Protein AF-A0A7S4IN13-F1 (afdb_monomer_lite)

Radius of gyration: 25.73 Å; chains: 1; bounding box: 84×61×75 Å

pLDDT: mean 80.87, std 19.13, range [30.22, 98.19]

Foldseek 3Di:
DQWPPQDDADDPDDDDDPVRGDDDAFQDATCPVWPFFADPVWGFGGGPGGTHGTHGLWDWDKFWKDWPLFDGFFIWTWTDEQWKIKIKTAGPPFKWFQKKAKAKDLDEDPDLDSVPHPDIGGWLATFRMFMFIGTDPQGAQGKMKMKMKTFIATPDCWDAGPVRDIDRDTTIMITDADDDPPPHDPRHGMHMDGHHYIPPDHPVPVGLFWWKKKKKWFFQPVQLPPPDDDPPDDDPLSVLVLLCVSGVHDSVQKDWPDWDDDDRMIITIIIGHDDPRTGNVRSLSSVVRDDQVSCVNNGIHPMDMDTDPDRVVVVVVVVVVVVVPPPDDDDDDDDDPDDDDDDDD

Organism: NCBI:txid1487602

Secondary structure (DSSP, 8-state):
-----------TT----TTS--------B---S-SSB--SSS--EEETTEEE--SBSSPPEEEEEEETTTEEEEEEEEEE-SSEEEEEEEE-SSEEEEEEEEEEESS--S---GGGSSEEEEEEEEESEEEEEEE--S-TT-EEEEEEEEEEEESSS-EE-TTS-EE-S-EEEEE--SB--TTS-TT--BEEEEPP--TT--GGGGTT--EEEEEEEEE-HHHHTTSS--SS---HHHHHHHHHHHHT--GGGEEEEEEEEETTEEEEEEEE--BTTB-HHHHHHHHHTS-HHHHHHTTEEEEEEEEE---HHHHHHHHHHHHHTTTS---------PPPP----

Structure (mmCIF, N/CA/C/O backbone):
data_AF-A0A7S4IN13-F1
#
_entry.id   AF-A0A7S4IN13-F1
#
loop_
_atom_site.group_PDB
_atom_site.id
_atom_site.type_symbol
_atom_site.label_atom_id
_atom_site.label_alt_id
_atom_site.label_comp_id
_atom_site.label_asym_id
_atom_site.label_entity_id
_atom_site.label_seq_id
_atom_site.pdbx_PDB_ins_code
_atom_site.Cartn_x
_atom_site.Cartn_y
_atom_site.Cartn_z
_atom_site.occupancy
_atom_site.B_iso_or_equiv
_atom_site.auth_seq_id
_atom_site.auth_comp_id
_atom_site.auth_asym_id
_atom_site.auth_atom_id
_atom_site.pdbx_PDB_model_num
ATOM 1 N N . ASN A 1 1 ? 33.725 -13.600 2.777 1.00 40.38 1 ASN A N 1
ATOM 2 C CA . ASN A 1 1 ? 34.901 -13.003 3.452 1.00 40.38 1 ASN A CA 1
ATOM 3 C C . ASN A 1 1 ? 34.869 -11.513 3.176 1.00 40.38 1 ASN A C 1
ATOM 5 O O . ASN A 1 1 ? 35.498 -11.064 2.225 1.00 40.38 1 ASN A O 1
ATOM 9 N N . ASN A 1 2 ? 34.108 -10.788 3.997 1.00 43.25 2 ASN A N 1
ATOM 10 C CA . ASN A 1 2 ? 33.845 -9.347 3.906 1.00 43.25 2 ASN A CA 1
ATOM 11 C C . ASN A 1 2 ? 35.065 -8.592 4.417 1.00 43.25 2 ASN A C 1
ATOM 13 O O . ASN A 1 2 ? 35.045 -8.015 5.500 1.00 43.25 2 ASN A O 1
ATOM 17 N N . VAL A 1 3 ? 36.188 -8.704 3.716 1.00 48.59 3 VAL A N 1
ATOM 18 C CA . VAL A 1 3 ? 37.423 -8.106 4.208 1.00 48.59 3 VAL A CA 1
ATOM 19 C C . VAL A 1 3 ? 37.687 -6.851 3.409 1.00 48.59 3 VAL A C 1
ATOM 21 O O . VAL A 1 3 ? 38.491 -6.837 2.479 1.00 48.59 3 VAL A O 1
ATOM 24 N N . CYS A 1 4 ? 37.039 -5.770 3.837 1.00 48.28 4 CYS A N 1
ATOM 25 C CA . CYS A 1 4 ? 37.677 -4.471 3.763 1.00 48.28 4 CYS A CA 1
ATOM 26 C C . CYS A 1 4 ? 39.011 -4.602 4.489 1.00 48.28 4 CYS A C 1
ATOM 28 O O . CYS A 1 4 ? 39.070 -4.604 5.716 1.00 48.28 4 CYS A O 1
ATOM 30 N N . LEU A 1 5 ? 40.090 -4.819 3.738 1.00 49.06 5 LEU A N 1
ATOM 31 C CA . LEU A 1 5 ? 41.422 -4.883 4.316 1.00 49.06 5 LEU A CA 1
ATOM 32 C C . LEU A 1 5 ? 41.742 -3.486 4.859 1.00 49.06 5 LEU A C 1
ATOM 34 O O . LEU A 1 5 ? 42.195 -2.607 4.130 1.00 49.06 5 LEU A O 1
ATOM 38 N N . THR A 1 6 ? 41.478 -3.254 6.145 1.00 51.97 6 THR A N 1
ATOM 39 C CA . THR A 1 6 ? 42.071 -2.147 6.893 1.00 51.97 6 THR A CA 1
ATOM 40 C C . THR A 1 6 ? 43.518 -2.523 7.151 1.00 51.97 6 THR A C 1
ATOM 42 O O . THR A 1 6 ? 43.847 -3.122 8.174 1.00 51.97 6 THR A O 1
ATOM 45 N N . GLY A 1 7 ? 44.400 -2.256 6.196 1.00 45.41 7 GLY A N 1
ATOM 46 C CA . GLY A 1 7 ? 45.808 -2.486 6.463 1.00 45.41 7 GLY A CA 1
ATOM 47 C C . GLY A 1 7 ? 46.713 -2.407 5.260 1.00 45.41 7 GLY A C 1
ATOM 48 O O . GLY A 1 7 ? 47.112 -3.442 4.741 1.00 45.41 7 GLY A O 1
ATOM 49 N N . LEU A 1 8 ? 47.167 -1.196 4.948 1.00 41.78 8 LEU A N 1
ATOM 50 C CA . LEU A 1 8 ? 48.593 -0.976 4.729 1.00 41.78 8 LEU A CA 1
ATOM 51 C C . LEU A 1 8 ? 49.004 0.293 5.485 1.00 41.78 8 LEU A C 1
ATOM 53 O O . LEU A 1 8 ? 48.789 1.406 5.015 1.00 41.78 8 LEU A O 1
ATOM 57 N N . CYS A 1 9 ? 49.595 0.132 6.675 1.00 40.41 9 CYS A N 1
ATOM 58 C CA . CYS A 1 9 ? 50.344 1.225 7.288 1.00 40.41 9 CYS A CA 1
ATOM 59 C C . CYS A 1 9 ? 51.592 1.481 6.428 1.00 40.41 9 CYS A C 1
ATOM 61 O O . CYS A 1 9 ? 52.486 0.640 6.365 1.00 40.41 9 CYS A O 1
ATOM 63 N N . GLY A 1 10 ? 51.633 2.659 5.801 1.00 44.34 10 GLY A N 1
ATOM 64 C CA . GLY A 1 10 ? 52.841 3.292 5.272 1.00 44.34 10 GLY A CA 1
ATOM 65 C C . GLY A 1 10 ? 53.099 3.097 3.778 1.00 44.34 10 GLY A C 1
ATOM 66 O O . GLY A 1 10 ? 53.594 2.058 3.349 1.00 44.34 10 GLY A O 1
ATOM 67 N N . VAL A 1 11 ? 52.886 4.166 3.007 1.00 48.59 11 VAL A N 1
ATOM 68 C CA . VAL A 1 11 ? 53.622 4.406 1.758 1.00 48.59 11 VAL A CA 1
ATOM 69 C C . VAL A 1 11 ? 55.008 4.951 2.123 1.00 48.59 11 VAL A C 1
ATOM 71 O O . VAL A 1 11 ? 55.145 5.780 3.026 1.00 48.59 11 VAL A O 1
ATOM 74 N N . GLU A 1 12 ? 56.050 4.483 1.442 1.00 44.34 12 GLU A N 1
ATOM 75 C CA . GLU A 1 12 ? 57.438 4.892 1.678 1.00 44.34 12 GLU A CA 1
ATOM 76 C C . GLU A 1 12 ? 57.605 6.409 1.415 1.00 44.34 12 GLU A C 1
ATOM 78 O O . GLU A 1 12 ? 57.536 6.855 0.272 1.00 44.34 12 GLU A O 1
ATOM 83 N N . GLY A 1 13 ? 57.799 7.220 2.470 1.00 55.94 13 GLY A N 1
ATOM 84 C CA . GLY A 1 13 ? 58.176 8.640 2.341 1.00 55.94 13 GLY A CA 1
ATOM 85 C C . GLY A 1 13 ? 57.343 9.698 3.082 1.00 55.94 13 GLY A C 1
ATOM 86 O O . GLY A 1 13 ? 57.644 10.880 2.920 1.00 55.94 13 GLY A O 1
ATOM 87 N N . GLN A 1 14 ? 56.348 9.340 3.905 1.00 51.50 14 GLN A N 1
ATOM 88 C CA . GLN A 1 14 ? 55.588 10.316 4.712 1.00 51.50 14 GLN A CA 1
ATOM 89 C C . GLN A 1 14 ? 55.756 10.123 6.233 1.00 51.50 14 GLN A C 1
ATOM 91 O O . GLN A 1 14 ? 55.972 9.013 6.716 1.00 51.50 14 GLN A O 1
ATOM 96 N N . THR A 1 15 ? 55.684 11.222 6.998 1.00 49.81 15 THR A N 1
ATOM 97 C CA . THR A 1 15 ? 55.862 11.255 8.465 1.00 49.81 15 THR A CA 1
ATOM 98 C C . THR A 1 15 ? 54.597 10.809 9.216 1.00 49.81 15 THR A C 1
ATOM 100 O O . THR A 1 15 ? 53.587 11.503 9.094 1.00 49.81 15 THR A O 1
ATOM 103 N N . PRO A 1 16 ? 54.637 9.709 9.991 1.00 50.44 16 PRO A N 1
ATOM 104 C CA . PRO A 1 16 ? 53.457 9.131 10.633 1.00 50.44 16 PRO A CA 1
ATOM 105 C C . PRO A 1 16 ? 52.815 10.043 11.688 1.00 50.44 16 PRO A C 1
ATOM 107 O O . PRO A 1 16 ? 53.470 10.935 12.233 1.00 50.44 16 PRO A O 1
ATOM 110 N N . ASP A 1 17 ? 51.556 9.761 12.033 1.00 55.28 17 ASP A N 1
ATOM 111 C CA . ASP A 1 17 ? 50.940 10.285 13.253 1.00 55.28 17 ASP A CA 1
ATOM 112 C C . ASP A 1 17 ? 51.600 9.696 14.524 1.00 55.28 17 ASP A C 1
ATOM 114 O O . ASP A 1 17 ? 52.523 8.880 14.454 1.00 55.28 17 ASP A O 1
ATOM 118 N N . GLN A 1 18 ? 51.150 10.110 15.714 1.00 50.81 18 GLN A N 1
ATOM 119 C CA . GLN A 1 18 ? 51.757 9.697 16.993 1.00 50.81 18 GLN A CA 1
ATOM 120 C C . GLN A 1 18 ? 51.693 8.175 17.260 1.00 50.81 18 GLN A C 1
ATOM 122 O O . GLN A 1 18 ? 52.361 7.711 18.183 1.00 50.81 18 GLN A O 1
ATOM 127 N N . ASN A 1 19 ? 50.961 7.407 16.437 1.00 53.59 19 ASN A N 1
ATOM 128 C CA . ASN A 1 19 ? 50.850 5.948 16.500 1.00 53.59 19 ASN A CA 1
ATOM 129 C C . ASN A 1 19 ? 51.398 5.215 15.258 1.00 53.59 19 ASN A C 1
ATOM 131 O O . ASN A 1 19 ? 51.338 3.987 15.214 1.00 53.59 19 ASN A O 1
ATOM 135 N N . GLY A 1 20 ? 51.986 5.905 14.276 1.00 47.66 20 GLY A N 1
ATOM 136 C CA . GLY A 1 20 ? 52.725 5.240 13.199 1.00 47.66 20 GLY A CA 1
ATOM 137 C C . GLY A 1 20 ? 51.917 4.806 11.970 1.00 47.66 20 GLY A C 1
ATOM 138 O O . GLY A 1 20 ? 52.509 4.170 11.098 1.00 47.66 20 GLY A O 1
ATOM 139 N N . CYS A 1 21 ? 50.620 5.120 11.854 1.00 48.09 21 CYS A N 1
ATOM 140 C CA . CYS A 1 21 ? 49.790 4.633 10.742 1.00 48.09 21 CYS A CA 1
ATOM 141 C C . CYS A 1 21 ? 49.104 5.767 9.970 1.00 48.09 21 CYS A C 1
ATOM 143 O O . CYS A 1 21 ? 48.494 6.664 10.539 1.00 48.09 21 CYS A O 1
ATOM 145 N N . PHE A 1 22 ? 49.184 5.690 8.640 1.00 49.50 22 PHE A N 1
ATOM 146 C CA . PHE A 1 22 ? 48.359 6.480 7.734 1.00 49.50 22 PHE A CA 1
ATOM 147 C C . PHE A 1 22 ? 47.115 5.666 7.397 1.00 49.50 22 PHE A C 1
ATOM 149 O O . PHE A 1 22 ? 47.230 4.577 6.838 1.00 49.50 22 PHE A O 1
ATOM 156 N N . PHE A 1 23 ? 45.940 6.182 7.739 1.00 51.44 23 PHE A N 1
ATOM 157 C CA . PHE A 1 23 ? 44.680 5.655 7.232 1.00 51.44 23 PHE A CA 1
ATOM 158 C C . PHE A 1 23 ? 44.337 6.431 5.961 1.00 51.44 23 PHE A C 1
ATOM 160 O O . PHE A 1 23 ? 43.764 7.515 6.026 1.00 51.44 23 PHE A O 1
ATOM 167 N N . GLU A 1 24 ? 44.722 5.910 4.797 1.00 52.88 24 GLU A N 1
ATOM 168 C CA . GLU A 1 24 ? 44.017 6.289 3.573 1.00 52.88 24 GLU A CA 1
ATOM 169 C C . GLU A 1 24 ? 42.665 5.569 3.590 1.00 52.88 24 GLU A C 1
ATOM 171 O O . GLU A 1 24 ? 42.599 4.377 3.908 1.00 52.88 24 GLU A O 1
ATOM 176 N N . ASN A 1 25 ? 41.578 6.289 3.297 1.00 55.66 25 ASN A N 1
ATOM 177 C CA . ASN A 1 25 ? 40.271 5.657 3.146 1.00 55.66 25 ASN A CA 1
ATOM 178 C C . ASN A 1 25 ? 40.382 4.618 2.028 1.00 55.66 25 ASN A C 1
ATOM 180 O O . ASN A 1 25 ? 40.621 4.962 0.870 1.00 55.66 25 ASN A O 1
ATOM 184 N N . ASN A 1 26 ? 40.244 3.343 2.385 1.00 60.41 26 ASN A N 1
ATOM 185 C CA . ASN A 1 26 ? 40.190 2.258 1.422 1.00 60.41 26 ASN A CA 1
ATOM 186 C C . ASN A 1 26 ? 38.881 2.396 0.641 1.00 60.41 26 ASN A C 1
ATOM 188 O O . ASN A 1 26 ? 37.882 1.893 1.106 1.00 60.41 26 ASN A O 1
ATOM 192 N N . VAL A 1 27 ? 38.881 3.065 -0.509 1.00 63.72 27 VAL A N 1
ATOM 193 C CA . VAL A 1 27 ? 37.708 3.181 -1.400 1.00 63.72 27 VAL A CA 1
ATOM 194 C C . VAL A 1 27 ? 37.639 2.044 -2.424 1.00 63.72 27 VAL A C 1
ATOM 196 O O . VAL A 1 27 ? 36.981 2.172 -3.455 1.00 63.72 27 VAL A O 1
ATOM 199 N N . ASN A 1 28 ? 38.376 0.949 -2.206 1.00 72.94 28 ASN A N 1
ATOM 200 C CA . ASN A 1 28 ? 38.326 -0.173 -3.135 1.00 72.94 28 ASN A CA 1
ATOM 201 C C . ASN A 1 28 ? 36.929 -0.803 -3.115 1.00 72.94 28 ASN A C 1
ATOM 203 O O . ASN A 1 28 ? 36.316 -0.864 -2.041 1.00 72.94 28 ASN A O 1
ATOM 207 N N . PRO A 1 29 ? 36.475 -1.324 -4.271 1.00 73.19 29 PRO A N 1
ATOM 208 C CA . PRO A 1 29 ? 35.275 -2.129 -4.332 1.00 73.19 29 PRO A CA 1
ATOM 209 C C . PRO A 1 29 ? 35.326 -3.251 -3.300 1.00 73.19 29 PRO A C 1
ATOM 211 O O . PRO A 1 29 ? 36.336 -3.960 -3.192 1.00 73.19 29 PRO A O 1
ATOM 214 N N . CYS A 1 30 ? 34.254 -3.399 -2.541 1.00 74.94 30 CYS A N 1
ATOM 215 C CA . CYS A 1 30 ? 34.047 -4.537 -1.665 1.00 74.94 30 CYS A CA 1
ATOM 216 C C . CYS A 1 30 ? 32.870 -5.369 -2.161 1.00 74.94 30 CYS A C 1
ATOM 218 O O . CYS A 1 30 ? 32.286 -5.090 -3.198 1.00 74.94 30 CYS A O 1
ATOM 220 N N . ASN A 1 31 ? 32.634 -6.476 -1.478 1.00 75.19 31 ASN A N 1
ATOM 221 C CA . ASN A 1 31 ? 31.478 -7.322 -1.689 1.00 75.19 31 ASN A CA 1
ATOM 222 C C . ASN A 1 31 ? 30.960 -7.590 -0.278 1.00 75.19 31 ASN A C 1
ATOM 224 O O . ASN A 1 31 ? 31.656 -8.234 0.521 1.00 75.19 31 ASN A O 1
ATOM 228 N N . ASP A 1 32 ? 29.822 -6.996 0.058 1.00 68.62 32 ASP A N 1
ATOM 229 C CA . ASP A 1 32 ? 29.137 -7.193 1.337 1.00 68.62 32 ASP A CA 1
ATOM 230 C C . ASP A 1 32 ? 28.360 -8.519 1.394 1.00 68.62 32 ASP A C 1
ATOM 232 O O . ASP A 1 32 ? 27.881 -8.899 2.465 1.00 68.62 32 ASP A O 1
ATOM 236 N N . LEU A 1 33 ? 28.405 -9.288 0.300 1.00 70.06 33 LEU A N 1
ATOM 237 C CA . LEU A 1 33 ? 27.676 -10.522 0.023 1.00 70.06 33 LEU A CA 1
ATOM 238 C C . LEU A 1 33 ? 26.187 -10.305 -0.219 1.00 70.06 33 LEU A C 1
ATOM 240 O O . LEU A 1 33 ? 25.443 -11.287 -0.203 1.00 70.06 33 LEU A O 1
ATOM 244 N N . ASP A 1 34 ? 25.772 -9.072 -0.491 1.00 68.38 34 ASP A N 1
ATOM 245 C CA . ASP A 1 34 ? 24.514 -8.822 -1.161 1.00 68.38 34 ASP A CA 1
ATOM 246 C C . ASP A 1 34 ? 24.739 -8.768 -2.687 1.00 68.38 34 ASP A C 1
ATOM 248 O O . ASP A 1 34 ? 25.823 -8.474 -3.192 1.00 68.38 34 ASP A O 1
ATOM 252 N N . ALA A 1 35 ? 23.729 -9.198 -3.441 1.00 68.00 35 ALA A N 1
ATOM 253 C CA . ALA A 1 35 ? 23.726 -9.102 -4.902 1.00 68.00 35 ALA A CA 1
ATOM 254 C C . ALA A 1 35 ? 23.021 -7.827 -5.395 1.00 68.00 35 ALA A C 1
ATOM 256 O O . ALA A 1 35 ? 22.711 -7.710 -6.581 1.00 68.00 35 ALA A O 1
ATOM 257 N N . CYS A 1 36 ? 22.674 -6.932 -4.472 1.00 72.62 36 CYS A N 1
ATOM 258 C CA . CYS A 1 36 ? 21.540 -6.029 -4.623 1.00 72.62 36 CYS A CA 1
ATOM 259 C C . CYS A 1 36 ? 21.950 -4.570 -4.472 1.00 72.62 36 CYS A C 1
ATOM 261 O O . CYS A 1 36 ? 21.224 -3.668 -4.894 1.00 72.62 36 CYS A O 1
ATOM 263 N N . THR A 1 37 ? 23.125 -4.323 -3.918 1.00 70.50 37 THR A N 1
ATOM 264 C CA . THR A 1 37 ? 23.861 -3.071 -3.950 1.00 70.50 37 THR A CA 1
ATOM 265 C C . THR A 1 37 ? 25.082 -3.228 -4.834 1.00 70.50 37 THR A C 1
ATOM 267 O O . THR A 1 37 ? 25.447 -4.322 -5.265 1.00 70.50 37 THR A O 1
ATOM 270 N N . GLY A 1 38 ? 25.644 -2.091 -5.223 1.00 69.31 38 GLY A N 1
ATOM 271 C CA . GLY A 1 38 ? 26.864 -2.076 -6.003 1.00 69.31 38 GLY A CA 1
ATOM 272 C C . GLY A 1 38 ? 26.581 -2.187 -7.494 1.00 69.31 38 GLY A C 1
ATOM 273 O O . GLY A 1 38 ? 26.638 -3.252 -8.106 1.00 69.31 38 GLY A O 1
ATOM 274 N N . THR A 1 39 ? 26.344 -1.044 -8.132 1.00 76.38 39 THR A N 1
ATOM 275 C CA . THR A 1 39 ? 26.300 -0.970 -9.596 1.00 76.38 39 THR A CA 1
ATOM 276 C C . THR A 1 39 ? 27.703 -0.766 -10.165 1.00 76.38 39 THR A C 1
ATOM 278 O O . THR A 1 39 ? 28.645 -0.410 -9.458 1.00 76.38 39 THR A O 1
ATOM 281 N N . PHE A 1 40 ? 27.869 -0.932 -11.479 1.00 73.12 40 PHE A N 1
ATOM 282 C CA . PHE A 1 40 ? 29.135 -0.577 -12.133 1.00 73.12 40 PHE A CA 1
ATOM 283 C C . PHE A 1 40 ? 29.505 0.908 -11.928 1.00 73.12 40 PHE A C 1
ATOM 285 O O . PHE A 1 40 ? 30.684 1.242 -11.832 1.00 73.12 40 PHE A O 1
ATOM 292 N N . GLU A 1 41 ? 28.505 1.792 -11.855 1.00 80.75 41 GLU A N 1
ATOM 293 C CA . GLU A 1 41 ? 28.690 3.240 -11.682 1.00 80.75 41 GLU A CA 1
ATOM 294 C C . GLU A 1 41 ? 28.834 3.652 -10.211 1.00 80.75 41 GLU A C 1
ATOM 296 O O . GLU A 1 41 ? 29.508 4.635 -9.906 1.00 80.75 41 GLU A O 1
ATOM 301 N N . SER A 1 42 ? 28.235 2.883 -9.302 1.00 83.19 42 SER A N 1
ATOM 302 C CA . SER A 1 42 ? 28.272 3.090 -7.858 1.00 83.19 42 SER A CA 1
ATOM 303 C C . SER A 1 42 ? 28.467 1.736 -7.166 1.00 83.19 42 SER A C 1
ATOM 305 O O . SER A 1 42 ? 27.490 1.181 -6.662 1.00 83.19 42 SER A O 1
ATOM 307 N N . PRO A 1 43 ? 29.685 1.160 -7.193 1.00 80.88 43 PRO A N 1
ATOM 308 C CA . PRO A 1 43 ? 29.973 -0.133 -6.571 1.00 80.88 43 PRO A CA 1
ATOM 309 C C . PRO A 1 43 ? 29.987 -0.010 -5.046 1.00 80.88 43 PRO A C 1
ATOM 311 O O . PRO A 1 43 ? 30.133 1.100 -4.529 1.00 80.88 43 PRO A O 1
ATOM 314 N N . ASP A 1 44 ? 29.921 -1.130 -4.331 1.00 80.38 44 ASP A N 1
ATOM 315 C CA . ASP A 1 44 ? 30.092 -1.135 -2.873 1.00 80.38 44 ASP A CA 1
ATOM 316 C C . ASP A 1 44 ? 31.508 -0.719 -2.525 1.00 80.38 44 ASP A C 1
ATOM 318 O O . ASP A 1 44 ? 32.472 -1.136 -3.171 1.00 80.38 44 ASP A O 1
ATOM 322 N N . GLN A 1 45 ? 31.657 0.116 -1.506 1.00 82.44 45 GLN A N 1
ATOM 323 C CA . GLN A 1 45 ? 32.941 0.712 -1.164 1.00 82.44 45 GLN A CA 1
ATOM 324 C C . GLN A 1 45 ? 33.266 0.502 0.297 1.00 82.44 45 GLN A C 1
ATOM 326 O O . GLN A 1 45 ? 32.436 0.676 1.184 1.00 82.44 45 GLN A O 1
ATOM 331 N N . CYS A 1 46 ? 34.526 0.196 0.572 1.00 78.06 46 CYS A N 1
ATOM 332 C CA . CYS A 1 46 ? 34.986 0.174 1.945 1.00 78.06 46 CYS A CA 1
ATOM 333 C C . CYS A 1 46 ? 34.992 1.593 2.551 1.00 78.06 46 CYS A C 1
ATOM 335 O O . CYS A 1 46 ? 35.440 2.571 1.956 1.00 78.06 46 CYS A O 1
ATOM 337 N N . PHE A 1 47 ? 34.532 1.714 3.792 1.00 75.56 47 PHE A N 1
ATOM 338 C CA . PHE A 1 47 ? 34.672 2.923 4.593 1.00 75.56 47 PHE A CA 1
ATOM 339 C C . PHE A 1 47 ? 34.819 2.538 6.063 1.00 75.56 47 PHE A C 1
ATOM 341 O O . PHE A 1 47 ? 33.995 1.821 6.621 1.00 75.56 47 PHE A O 1
ATOM 348 N N . GLY A 1 48 ? 35.913 2.960 6.703 1.00 71.19 48 GLY A N 1
ATOM 349 C CA . GLY A 1 48 ? 36.145 2.652 8.120 1.00 71.19 48 GLY A CA 1
ATOM 350 C C . GLY A 1 48 ? 36.258 1.154 8.454 1.00 71.19 48 GLY A C 1
ATOM 351 O O . GLY A 1 48 ? 36.076 0.782 9.607 1.00 71.19 48 GLY A O 1
ATOM 352 N N . GLY A 1 49 ? 36.559 0.296 7.471 1.00 70.00 49 GLY A N 1
ATOM 353 C CA . GLY A 1 49 ? 36.608 -1.163 7.648 1.00 70.00 49 GLY A CA 1
ATOM 354 C C . GLY A 1 49 ? 35.265 -1.878 7.488 1.00 70.00 49 GLY A C 1
ATOM 355 O O . GLY A 1 49 ? 35.235 -3.104 7.556 1.00 70.00 49 GLY A O 1
ATOM 356 N N . THR A 1 50 ? 34.196 -1.137 7.208 1.00 76.38 50 THR A N 1
ATOM 357 C CA . THR A 1 50 ? 32.881 -1.663 6.832 1.00 76.38 50 THR A CA 1
ATOM 358 C C . THR A 1 50 ? 32.713 -1.555 5.318 1.00 76.38 50 THR A C 1
ATOM 360 O O . THR A 1 50 ? 33.206 -0.601 4.716 1.00 76.38 50 THR A O 1
ATOM 363 N N . CYS A 1 51 ? 32.068 -2.540 4.692 1.00 75.69 51 CYS A N 1
ATOM 364 C CA . CYS A 1 51 ? 31.644 -2.424 3.299 1.00 75.69 51 CYS A CA 1
ATOM 365 C C . CYS A 1 51 ? 30.343 -1.623 3.285 1.00 75.69 51 CYS A C 1
ATOM 367 O O . CYS A 1 51 ? 29.366 -2.052 3.891 1.00 75.69 51 CYS A O 1
ATOM 369 N N . ASN A 1 52 ? 30.375 -0.431 2.699 1.00 80.94 52 ASN A N 1
ATOM 370 C CA . ASN A 1 52 ? 29.188 0.379 2.509 1.00 80.94 52 ASN A CA 1
ATOM 371 C C . ASN A 1 52 ? 28.553 0.007 1.168 1.00 80.94 52 ASN A C 1
ATOM 373 O O . ASN A 1 52 ? 29.281 -0.026 0.168 1.00 80.94 52 ASN A O 1
ATOM 377 N N . PRO A 1 53 ? 27.231 -0.187 1.140 1.00 80.19 53 PRO A N 1
ATOM 378 C CA . PRO A 1 53 ? 26.524 -0.508 -0.085 1.00 80.19 53 PRO A CA 1
ATOM 379 C C . PRO A 1 53 ? 26.641 0.622 -1.110 1.00 80.19 53 PRO A C 1
ATOM 381 O O . PRO A 1 53 ? 26.666 1.810 -0.766 1.00 80.19 53 PRO A O 1
ATOM 384 N N . GLY A 1 54 ? 26.736 0.238 -2.377 1.00 83.06 54 GLY A N 1
ATOM 385 C CA . GLY A 1 54 ? 26.752 1.126 -3.525 1.00 83.06 54 GLY A CA 1
ATOM 386 C C . GLY A 1 54 ? 25.353 1.587 -3.949 1.00 83.06 54 GLY A C 1
ATOM 387 O O . GLY A 1 54 ? 24.437 1.737 -3.146 1.00 83.06 54 GLY A O 1
ATOM 388 N N . GLY A 1 55 ? 25.181 1.848 -5.246 1.00 81.12 55 GLY A N 1
ATOM 389 C CA . GLY A 1 55 ? 23.871 2.155 -5.824 1.00 81.12 55 GLY A CA 1
ATOM 390 C C . GLY A 1 55 ? 22.963 0.924 -5.837 1.00 81.12 55 GLY A C 1
ATOM 391 O O . GLY A 1 55 ? 23.455 -0.201 -5.870 1.00 81.12 55 GLY A O 1
ATOM 392 N N . LEU A 1 56 ? 21.647 1.140 -5.849 1.00 81.31 56 LEU A N 1
ATOM 393 C CA . LEU A 1 56 ? 20.661 0.058 -5.911 1.00 81.31 56 LEU A CA 1
ATOM 394 C C . LEU A 1 56 ? 20.775 -0.684 -7.249 1.00 81.31 56 LEU A C 1
ATOM 396 O O . LEU A 1 56 ? 20.719 -0.056 -8.308 1.00 81.31 56 LEU A O 1
ATOM 400 N N . ALA A 1 57 ? 20.883 -2.013 -7.209 1.00 78.19 57 ALA A N 1
ATOM 401 C CA . ALA A 1 57 ? 20.799 -2.848 -8.406 1.00 78.19 57 ALA A CA 1
ATOM 402 C C . ALA A 1 57 ? 19.385 -2.819 -9.014 1.00 78.19 57 ALA A C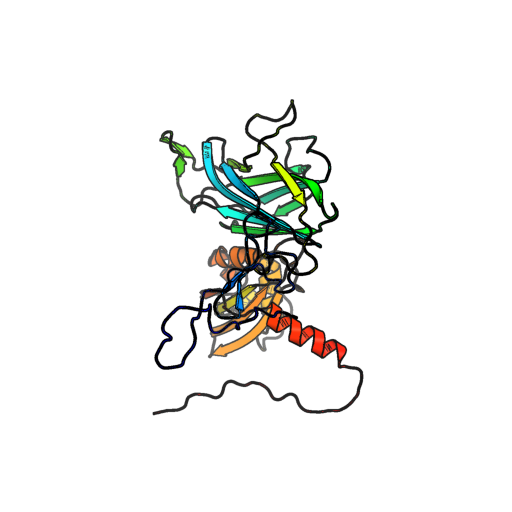 1
ATOM 404 O O . ALA A 1 57 ? 19.239 -2.866 -10.235 1.00 78.19 57 ALA A O 1
ATOM 405 N N . CYS A 1 58 ? 18.365 -2.674 -8.159 1.00 79.38 58 CYS A N 1
ATOM 406 C CA . CYS A 1 58 ? 16.953 -2.551 -8.523 1.00 79.38 58 CYS A CA 1
ATOM 407 C C . CYS A 1 58 ? 16.420 -1.165 -8.138 1.00 79.38 58 CYS A C 1
ATOM 409 O O . CYS A 1 58 ? 15.757 -1.030 -7.106 1.00 79.38 58 CYS A O 1
ATOM 411 N N . PRO A 1 59 ? 16.736 -0.099 -8.893 1.00 84.44 59 PRO A N 1
ATOM 412 C CA . PRO A 1 59 ? 16.136 1.195 -8.618 1.00 84.44 59 PRO A CA 1
ATOM 413 C C . PRO A 1 59 ? 14.617 1.107 -8.843 1.00 84.44 59 PRO A C 1
ATOM 415 O O . PRO A 1 59 ? 14.188 0.537 -9.852 1.00 84.44 59 PRO A O 1
ATOM 418 N N . PRO A 1 60 ? 13.797 1.666 -7.939 1.00 89.69 60 PRO A N 1
ATOM 419 C CA . PRO A 1 60 ? 12.364 1.715 -8.160 1.00 89.69 60 PRO A CA 1
ATOM 420 C C . PRO A 1 60 ? 12.048 2.617 -9.355 1.00 89.69 60 PRO A C 1
ATOM 422 O O . PRO A 1 60 ? 12.695 3.645 -9.577 1.00 89.69 60 PRO A O 1
ATOM 425 N N . GLN A 1 61 ? 11.017 2.253 -10.103 1.00 92.25 61 GLN A N 1
ATOM 426 C CA . GLN A 1 61 ? 10.438 3.109 -11.121 1.00 92.25 61 GLN A CA 1
ATOM 427 C C . GLN A 1 61 ? 9.377 3.994 -10.484 1.00 92.25 61 GLN A C 1
ATOM 429 O O . GLN A 1 61 ? 8.416 3.502 -9.901 1.00 92.25 61 GLN A O 1
ATOM 434 N N . ILE A 1 62 ? 9.567 5.304 -10.598 1.00 94.94 62 ILE A N 1
ATOM 435 C CA . ILE A 1 62 ? 8.662 6.310 -10.046 1.00 94.94 62 ILE A CA 1
ATOM 436 C C . ILE A 1 62 ? 7.952 6.984 -11.214 1.00 94.94 62 ILE A C 1
ATOM 438 O O . ILE A 1 62 ? 8.577 7.334 -12.217 1.00 94.94 62 ILE A O 1
ATOM 442 N N . SER A 1 63 ? 6.640 7.145 -11.117 1.00 95.75 63 SER A N 1
ATOM 443 C CA . SER A 1 63 ? 5.826 7.805 -12.136 1.00 95.75 63 SER A CA 1
ATOM 444 C C . SER A 1 63 ? 4.775 8.671 -11.462 1.00 95.75 63 SER A C 1
ATOM 446 O O . SER A 1 63 ? 4.116 8.226 -10.523 1.00 95.75 63 SER A O 1
ATOM 448 N N . ASN A 1 64 ? 4.608 9.913 -11.922 1.00 96.19 64 ASN A N 1
ATOM 449 C CA . ASN A 1 64 ? 3.557 10.765 -11.373 1.00 96.19 64 ASN A CA 1
ATOM 450 C C . ASN A 1 64 ? 2.188 10.203 -11.747 1.00 96.19 64 ASN A C 1
ATOM 452 O O . ASN A 1 64 ? 2.043 9.435 -12.699 1.00 96.19 64 ASN A O 1
ATOM 456 N N . VAL A 1 65 ? 1.169 10.641 -11.023 1.00 95.69 65 VAL A N 1
ATOM 457 C CA . VAL A 1 65 ? -0.218 10.339 -11.340 1.00 95.69 65 VAL A CA 1
ATOM 458 C C . VAL A 1 65 ? -0.982 11.626 -11.589 1.00 95.69 65 VAL A C 1
ATOM 460 O O . VAL A 1 65 ? -0.914 12.567 -10.794 1.00 95.69 65 VAL A O 1
ATOM 463 N N . LEU A 1 66 ? -1.756 11.639 -12.673 1.00 93.88 66 LEU A N 1
ATOM 464 C CA . LEU A 1 66 ? -2.665 12.720 -13.021 1.00 93.88 66 LEU A CA 1
ATOM 465 C C . LEU A 1 66 ? -4.122 12.263 -12.888 1.00 93.88 66 LEU A C 1
ATOM 467 O O . LEU A 1 66 ? -4.561 11.350 -13.587 1.00 93.88 66 LEU A O 1
ATOM 471 N N . ALA A 1 67 ? -4.884 12.930 -12.024 1.00 93.31 67 ALA A N 1
ATOM 472 C CA . ALA A 1 67 ? -6.338 12.854 -11.959 1.00 93.31 67 ALA A CA 1
ATOM 473 C C . ALA A 1 67 ? -6.963 13.830 -12.963 1.00 93.31 67 ALA A C 1
ATOM 475 O O . ALA A 1 67 ? -6.490 14.955 -13.142 1.00 93.31 67 ALA A O 1
ATOM 476 N N . GLY A 1 68 ? -8.009 13.397 -13.669 1.00 90.06 68 GLY A N 1
ATOM 477 C CA . GLY A 1 68 ? -8.748 14.260 -14.597 1.00 90.06 68 GLY A CA 1
ATOM 478 C C . GLY A 1 68 ? -7.879 14.887 -15.698 1.00 90.06 68 GLY A C 1
ATOM 479 O O . GLY A 1 68 ? -8.258 15.910 -16.255 1.00 90.06 68 GLY A O 1
ATOM 480 N N . GLN A 1 69 ? -6.720 14.285 -16.011 1.00 87.56 69 GLN A N 1
ATOM 481 C CA . GLN A 1 69 ? -5.702 14.731 -16.985 1.00 87.56 69 GLN A CA 1
ATOM 482 C C . GLN A 1 69 ? -4.846 15.940 -16.580 1.00 87.56 69 GLN A C 1
ATOM 484 O O . GLN A 1 69 ? -3.798 16.152 -17.184 1.00 87.56 69 GLN A O 1
ATOM 489 N N . TYR A 1 70 ? -5.262 16.731 -15.590 1.00 86.75 70 TYR A N 1
ATOM 490 C CA . TYR A 1 70 ? -4.622 18.019 -15.280 1.00 86.75 70 TYR A CA 1
ATOM 491 C C . TYR A 1 70 ? -4.243 18.187 -13.809 1.00 86.75 70 TYR A C 1
ATOM 493 O O . TYR A 1 70 ? -3.510 19.114 -13.465 1.00 86.75 70 TYR A O 1
ATOM 501 N N . PHE A 1 71 ? -4.741 17.320 -12.930 1.00 91.19 71 PHE A N 1
ATOM 502 C CA . PHE A 1 71 ? -4.533 17.436 -11.497 1.00 91.19 71 PHE A CA 1
ATOM 503 C C . PHE A 1 71 ? -3.453 16.463 -11.060 1.00 91.19 71 PHE A C 1
ATOM 505 O O . PHE A 1 71 ? -3.655 15.254 -11.117 1.00 91.19 71 PHE A O 1
ATOM 512 N N . ALA A 1 72 ? -2.320 16.975 -10.582 1.00 93.38 72 ALA A N 1
ATOM 513 C CA . ALA A 1 72 ? -1.364 16.132 -9.879 1.00 93.38 72 ALA A CA 1
ATOM 514 C C . ALA A 1 72 ? -2.088 15.437 -8.716 1.00 93.38 72 ALA A C 1
ATOM 516 O O . ALA A 1 72 ? -2.722 16.104 -7.893 1.00 93.38 72 ALA A O 1
ATOM 517 N N . ALA A 1 73 ? -2.010 14.110 -8.677 1.00 94.56 73 ALA A N 1
ATOM 518 C CA . ALA A 1 73 ? -2.701 13.274 -7.699 1.00 94.56 73 ALA A CA 1
ATOM 519 C C . ALA A 1 73 ? -1.744 12.496 -6.792 1.00 94.56 73 ALA A C 1
ATOM 521 O O . ALA A 1 73 ? -2.182 11.882 -5.824 1.00 94.56 73 ALA A O 1
ATOM 522 N N . GLY A 1 74 ? -0.444 12.540 -7.080 1.00 96.06 74 GLY A N 1
ATOM 523 C CA . GLY A 1 74 ? 0.578 11.828 -6.328 1.00 96.06 74 GLY A CA 1
ATOM 524 C C . GLY A 1 74 ? 1.556 11.121 -7.249 1.00 96.06 74 GLY A C 1
ATOM 525 O O . GLY A 1 74 ? 1.755 11.535 -8.392 1.00 96.06 74 GLY A O 1
ATOM 526 N N . GLU A 1 75 ? 2.129 10.039 -6.750 1.00 97.19 75 GLU A N 1
ATOM 527 C CA . GLU A 1 75 ? 3.077 9.204 -7.476 1.00 97.19 75 GLU A CA 1
ATOM 528 C C . GLU A 1 75 ? 2.803 7.721 -7.240 1.00 97.19 75 GLU A C 1
ATOM 530 O O . GLU A 1 75 ? 2.201 7.320 -6.240 1.00 97.19 75 GLU A O 1
ATOM 535 N N . VAL A 1 76 ? 3.241 6.916 -8.199 1.00 97.00 76 VAL A N 1
ATOM 536 C CA . VAL A 1 76 ? 3.307 5.466 -8.116 1.00 97.00 76 VAL A CA 1
ATOM 537 C C . VAL A 1 76 ? 4.771 5.060 -8.153 1.00 97.00 76 VAL A C 1
ATOM 539 O O . VAL A 1 76 ? 5.527 5.508 -9.016 1.00 97.00 76 VAL A O 1
ATOM 542 N N . ILE A 1 77 ? 5.149 4.192 -7.226 1.00 95.25 77 ILE A N 1
ATOM 543 C CA . ILE A 1 77 ? 6.468 3.585 -7.116 1.00 95.25 77 ILE A CA 1
ATOM 544 C C . ILE A 1 77 ? 6.307 2.095 -7.385 1.00 95.25 77 ILE A C 1
ATOM 546 O O . ILE A 1 77 ? 5.503 1.426 -6.734 1.00 95.25 77 ILE A O 1
ATOM 550 N N . ILE A 1 78 ? 7.066 1.578 -8.345 1.00 93.12 78 ILE A N 1
ATOM 551 C CA . ILE A 1 78 ? 7.071 0.164 -8.709 1.00 93.12 78 ILE A CA 1
ATOM 552 C C . ILE A 1 78 ? 8.477 -0.385 -8.568 1.00 93.12 78 ILE A C 1
ATOM 554 O O . ILE A 1 78 ? 9.447 0.178 -9.070 1.00 93.12 78 ILE A O 1
ATOM 558 N N . THR A 1 79 ? 8.579 -1.508 -7.879 1.00 91.94 79 THR A N 1
ATOM 559 C CA . THR A 1 79 ? 9.821 -2.258 -7.714 1.00 91.94 79 THR A CA 1
ATOM 560 C C . THR A 1 79 ? 9.500 -3.745 -7.626 1.00 91.94 79 THR A C 1
ATOM 562 O O . THR A 1 79 ? 8.332 -4.138 -7.599 1.00 91.94 79 THR A O 1
ATOM 565 N N . ASN A 1 80 ? 10.516 -4.599 -7.618 1.00 90.25 80 ASN A N 1
ATOM 566 C CA . ASN A 1 80 ? 10.330 -6.034 -7.478 1.00 90.25 80 ASN A CA 1
ATOM 567 C C . ASN A 1 80 ? 11.448 -6.672 -6.655 1.00 90.25 80 ASN A C 1
ATOM 569 O O . ASN A 1 80 ? 12.564 -6.163 -6.571 1.00 90.25 80 ASN A O 1
ATOM 573 N N . ASP A 1 81 ? 11.138 -7.831 -6.096 1.00 85.56 81 ASP A N 1
ATOM 574 C CA . ASP A 1 81 ? 12.117 -8.833 -5.703 1.00 85.56 81 ASP A CA 1
ATOM 575 C C . ASP A 1 81 ? 11.962 -10.087 -6.585 1.00 85.56 81 ASP A C 1
ATOM 577 O O . ASP A 1 81 ? 11.257 -10.085 -7.606 1.00 85.56 81 ASP A O 1
ATOM 581 N N . ASP A 1 82 ? 12.636 -11.171 -6.208 1.00 82.88 82 ASP A N 1
ATOM 582 C CA . ASP A 1 82 ? 12.590 -12.433 -6.947 1.00 82.88 82 ASP A CA 1
ATOM 583 C C . ASP A 1 82 ? 11.192 -13.085 -6.971 1.00 82.88 82 ASP A C 1
ATOM 585 O O . ASP A 1 82 ? 10.926 -13.930 -7.822 1.00 82.88 82 ASP A O 1
ATOM 589 N N . SER A 1 83 ? 10.304 -12.725 -6.041 1.00 86.44 83 SER A N 1
ATOM 590 C CA . SER A 1 83 ? 9.010 -13.376 -5.799 1.00 86.44 83 SER A CA 1
ATOM 591 C C . SER A 1 83 ? 7.798 -12.474 -6.035 1.00 86.44 83 SER A C 1
ATOM 593 O O . SER A 1 83 ? 6.715 -12.983 -6.321 1.00 86.44 83 SER A O 1
ATOM 595 N N . ASN A 1 84 ? 7.936 -11.156 -5.914 1.00 90.69 84 ASN A N 1
ATOM 596 C CA . ASN A 1 84 ? 6.840 -10.199 -5.957 1.00 90.69 84 ASN A CA 1
ATOM 597 C C . ASN A 1 84 ? 7.249 -8.882 -6.622 1.00 90.69 84 ASN A C 1
ATOM 599 O O . ASN A 1 84 ? 8.392 -8.439 -6.546 1.00 90.69 84 ASN A O 1
ATOM 603 N N . PHE A 1 85 ? 6.264 -8.226 -7.215 1.00 92.44 85 PHE A N 1
ATOM 604 C CA . PHE A 1 85 ? 6.262 -6.803 -7.491 1.00 92.44 85 PHE A CA 1
ATOM 605 C C . PHE A 1 85 ? 5.563 -6.061 -6.362 1.00 92.44 85 PHE A C 1
ATOM 607 O O . PHE A 1 85 ? 4.538 -6.513 -5.847 1.00 92.44 85 PHE A O 1
ATOM 614 N N . TYR A 1 86 ? 6.093 -4.892 -6.047 1.00 93.56 86 TYR A N 1
ATOM 615 C CA . TYR A 1 86 ? 5.560 -3.976 -5.058 1.00 93.56 86 TYR A CA 1
ATOM 616 C C . TYR A 1 86 ? 5.126 -2.718 -5.790 1.00 93.56 86 TYR A C 1
ATOM 618 O O . TYR A 1 86 ? 5.921 -2.106 -6.505 1.00 93.56 86 TYR A O 1
ATOM 626 N N . VAL A 1 87 ? 3.852 -2.369 -5.646 1.00 95.62 87 VAL A N 1
ATOM 627 C CA . VAL A 1 87 ? 3.251 -1.184 -6.255 1.00 95.62 87 VAL A CA 1
ATOM 628 C C . VAL A 1 87 ? 2.743 -0.305 -5.129 1.00 95.62 87 VAL A C 1
ATOM 630 O O . VAL A 1 87 ? 1.760 -0.647 -4.478 1.00 95.62 87 VAL A O 1
ATOM 633 N N . THR A 1 88 ? 3.410 0.819 -4.904 1.00 96.06 88 THR A N 1
ATOM 634 C CA . THR A 1 88 ? 3.015 1.804 -3.895 1.00 96.06 88 THR A CA 1
ATOM 635 C C . THR A 1 88 ? 2.449 3.024 -4.581 1.00 96.06 88 THR A C 1
ATOM 637 O O . THR A 1 88 ? 3.057 3.556 -5.503 1.00 96.06 88 THR A O 1
ATOM 640 N N . TRP A 1 89 ? 1.299 3.483 -4.121 1.00 97.06 89 TRP A N 1
ATOM 641 C CA . TRP A 1 89 ? 0.752 4.777 -4.468 1.00 97.06 89 TRP A CA 1
ATOM 642 C C . TRP A 1 89 ? 0.797 5.692 -3.247 1.00 97.06 89 TRP A C 1
ATOM 644 O O . TRP A 1 89 ? 0.388 5.303 -2.150 1.00 97.06 89 TRP A O 1
ATOM 654 N N . THR A 1 90 ? 1.248 6.924 -3.463 1.0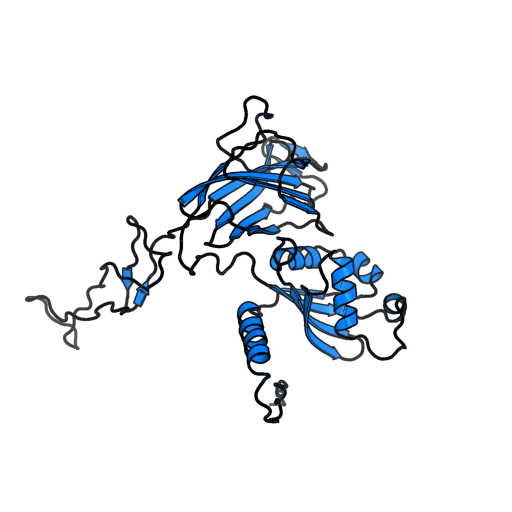0 97.00 90 THR A N 1
ATOM 655 C CA . THR A 1 90 ? 1.274 7.977 -2.449 1.00 97.00 90 THR A CA 1
ATOM 656 C C . THR A 1 90 ? 0.628 9.228 -3.017 1.00 97.00 90 THR A C 1
ATOM 658 O O . THR A 1 90 ? 1.091 9.787 -4.011 1.00 97.00 90 THR A O 1
ATOM 661 N N . SER A 1 91 ? -0.447 9.680 -2.378 1.00 96.25 91 SER A N 1
ATOM 662 C CA . SER A 1 91 ? -1.161 10.902 -2.733 1.00 96.25 91 SER A CA 1
ATOM 663 C C . SER A 1 91 ? -0.366 12.154 -2.378 1.00 96.25 91 SER A C 1
ATOM 665 O O . SER A 1 91 ? 0.325 12.215 -1.363 1.00 96.25 91 SER A O 1
ATOM 667 N N . ASN A 1 92 ? -0.561 13.228 -3.143 1.00 90.94 92 ASN A N 1
ATOM 668 C CA . ASN A 1 92 ? -0.036 14.557 -2.815 1.00 90.94 92 ASN A CA 1
ATOM 669 C C . ASN A 1 92 ? -0.883 15.320 -1.770 1.00 90.94 92 ASN A C 1
ATOM 671 O O . ASN A 1 92 ? -0.912 16.551 -1.795 1.00 90.94 92 ASN A O 1
ATOM 675 N N . SER A 1 93 ? -1.567 14.606 -0.866 1.00 80.38 93 SER A N 1
ATOM 676 C CA . SER A 1 93 ? -2.498 15.055 0.196 1.00 80.38 93 SER A CA 1
ATOM 677 C C . SER A 1 93 ? -3.917 15.470 -0.216 1.00 80.38 93 SER A C 1
ATOM 679 O O . SER A 1 93 ? -4.814 15.447 0.628 1.00 80.38 93 SER A O 1
ATOM 681 N N . ASN A 1 94 ? -4.163 15.795 -1.488 1.00 88.25 94 ASN A N 1
ATOM 682 C CA . ASN A 1 94 ? -5.474 16.296 -1.932 1.00 88.25 94 ASN A CA 1
ATOM 683 C C . ASN A 1 94 ? -6.421 15.208 -2.438 1.00 88.25 94 ASN A C 1
ATOM 685 O O . ASN A 1 94 ? -7.589 15.489 -2.698 1.00 88.25 94 ASN A O 1
ATOM 689 N N . TRP A 1 95 ? -5.925 13.983 -2.582 1.00 94.88 95 TRP A N 1
ATOM 690 C CA . TRP A 1 95 ? -6.664 12.878 -3.174 1.00 94.88 95 TRP A CA 1
ATOM 691 C C . TRP A 1 95 ? -6.643 11.666 -2.260 1.00 94.88 95 TRP A C 1
ATOM 693 O O . TRP A 1 95 ? -5.623 11.360 -1.642 1.00 94.88 95 TRP A O 1
ATOM 703 N N . VAL A 1 96 ? -7.758 10.959 -2.211 1.00 97.12 96 VAL A N 1
ATOM 704 C CA . VAL A 1 96 ? -7.862 9.630 -1.618 1.00 97.12 96 VAL A CA 1
ATOM 705 C C . VAL A 1 96 ? -8.442 8.671 -2.651 1.00 97.12 96 VAL A C 1
ATOM 707 O O . VAL A 1 96 ? -9.084 9.088 -3.614 1.00 97.12 96 VAL A O 1
ATOM 710 N N . SER A 1 97 ? -8.187 7.380 -2.490 1.00 97.75 97 SER A N 1
ATOM 711 C CA . SER A 1 97 ? -8.767 6.350 -3.348 1.00 97.75 97 SER A CA 1
ATOM 712 C C . SER A 1 97 ? -9.034 5.087 -2.548 1.00 97.75 97 SER A C 1
ATOM 714 O O . SER A 1 97 ? -8.279 4.734 -1.642 1.00 97.75 97 SER A O 1
ATOM 716 N N . LYS A 1 98 ? -10.110 4.393 -2.909 1.00 97.88 98 LYS A N 1
ATOM 717 C CA . LYS A 1 98 ? -10.403 3.026 -2.463 1.00 97.88 98 LYS A CA 1
ATOM 718 C C . LYS A 1 98 ? -10.439 2.020 -3.607 1.00 97.88 98 LYS A C 1
ATOM 720 O O . LYS A 1 98 ? -10.474 0.827 -3.340 1.00 97.88 98 LYS A O 1
ATOM 725 N N . GLU A 1 99 ? -10.447 2.475 -4.858 1.00 98.12 99 GLU A N 1
ATOM 726 C CA . GLU A 1 99 ? -10.572 1.616 -6.036 1.00 98.12 99 GLU A CA 1
ATOM 727 C C . GLU A 1 99 ? -9.325 1.753 -6.910 1.00 98.12 99 GLU A C 1
ATOM 729 O O . GLU A 1 99 ? -9.053 2.817 -7.472 1.00 98.12 99 GLU A O 1
ATOM 734 N N . PHE A 1 100 ? -8.585 0.655 -7.047 1.00 98.19 100 PHE A N 1
ATOM 735 C CA . PHE A 1 100 ? -7.323 0.591 -7.779 1.00 98.19 100 PHE A CA 1
ATOM 736 C C . PHE A 1 100 ? -7.368 -0.519 -8.821 1.00 98.19 100 PHE A C 1
ATOM 738 O O . PHE A 1 100 ? -7.875 -1.614 -8.577 1.00 98.19 100 PHE A O 1
ATOM 745 N N . HIS A 1 101 ? -6.792 -0.248 -9.984 1.00 98.06 101 HIS A N 1
ATOM 746 C CA . HIS A 1 101 ? -6.661 -1.183 -11.092 1.00 98.06 101 HIS A CA 1
ATOM 747 C C . HIS A 1 101 ? -5.210 -1.173 -11.545 1.00 98.06 101 HIS A C 1
ATOM 749 O O . HIS A 1 101 ? -4.693 -0.134 -11.958 1.00 98.06 101 HIS A O 1
ATOM 755 N N . ILE A 1 102 ? -4.556 -2.328 -11.488 1.00 97.88 102 ILE A N 1
ATOM 756 C CA . ILE A 1 102 ? -3.144 -2.474 -11.830 1.00 97.88 102 ILE A CA 1
ATOM 757 C C . ILE A 1 102 ? -3.012 -3.481 -12.968 1.00 97.88 102 ILE A C 1
ATOM 759 O O . ILE A 1 102 ? -3.446 -4.631 -12.875 1.00 97.88 102 ILE A O 1
ATOM 763 N N . TYR A 1 103 ? -2.402 -3.033 -14.060 1.00 97.19 103 TYR A N 1
ATOM 764 C CA . TYR A 1 103 ? -1.926 -3.895 -15.127 1.00 97.19 103 TYR A CA 1
ATOM 765 C C . TYR A 1 103 ? -0.462 -4.225 -14.873 1.00 97.19 103 TYR A C 1
ATOM 767 O O . TYR A 1 103 ? 0.327 -3.315 -14.632 1.00 97.19 103 TYR A O 1
ATOM 775 N N . LEU A 1 104 ? -0.110 -5.505 -14.958 1.00 96.50 104 LEU A N 1
ATOM 776 C CA . LEU A 1 104 ? 1.267 -5.976 -14.905 1.00 96.50 104 LEU A CA 1
ATOM 777 C C . LEU A 1 104 ? 1.374 -7.298 -15.673 1.00 96.50 104 LEU A C 1
ATOM 779 O O . LEU A 1 104 ? 0.796 -8.299 -15.254 1.00 96.50 104 LEU A O 1
ATOM 783 N N . ASP A 1 105 ? 2.065 -7.292 -16.813 1.00 96.62 105 ASP A N 1
ATOM 784 C CA . ASP A 1 105 ? 2.235 -8.474 -17.673 1.00 96.62 105 ASP A CA 1
ATOM 785 C C . ASP A 1 105 ? 3.488 -8.330 -18.561 1.00 96.62 105 ASP A C 1
ATOM 787 O O . ASP A 1 105 ? 4.019 -7.245 -18.765 1.00 96.62 105 ASP A O 1
ATOM 791 N N . THR A 1 106 ? 3.941 -9.432 -19.146 1.00 96.50 106 THR A N 1
ATOM 792 C CA . THR A 1 106 ? 4.950 -9.503 -20.220 1.00 96.50 106 THR A CA 1
ATOM 793 C C . THR A 1 106 ? 4.471 -8.955 -21.565 1.00 96.50 106 THR A C 1
ATOM 795 O O . THR A 1 106 ? 5.283 -8.685 -22.448 1.00 96.50 106 THR A O 1
ATOM 798 N N . ASN A 1 107 ? 3.157 -8.809 -21.755 1.00 95.62 107 ASN A N 1
ATOM 799 C CA . ASN A 1 107 ? 2.566 -8.239 -22.965 1.00 95.62 107 ASN A CA 1
ATOM 800 C C . ASN A 1 107 ? 2.022 -6.836 -22.681 1.00 95.62 107 ASN A C 1
ATOM 802 O O . ASN A 1 107 ? 1.459 -6.621 -21.607 1.00 95.62 107 ASN A O 1
ATOM 806 N N . PRO A 1 108 ? 2.119 -5.886 -23.626 1.00 94.38 108 PRO A N 1
ATOM 807 C CA . PRO A 1 108 ? 1.554 -4.558 -23.427 1.00 94.38 108 PRO A CA 1
ATOM 808 C C . PRO A 1 108 ? 0.023 -4.634 -23.311 1.00 94.38 108 PRO A C 1
ATOM 810 O O . PRO A 1 108 ? -0.598 -5.493 -23.954 1.00 94.38 108 PRO A O 1
ATOM 813 N N . PRO A 1 109 ? -0.607 -3.739 -22.529 1.00 92.69 109 PRO A N 1
ATOM 814 C CA . PRO A 1 109 ? -2.055 -3.727 -22.384 1.00 92.69 109 PRO A CA 1
ATOM 815 C C . PRO A 1 109 ? -2.721 -3.491 -23.742 1.00 92.69 109 PRO A C 1
ATOM 817 O O . PRO A 1 109 ? -2.424 -2.532 -24.447 1.00 92.69 109 PRO A O 1
ATOM 820 N N . ILE A 1 110 ? -3.657 -4.364 -24.119 1.00 90.62 110 ILE A N 1
ATOM 821 C CA . ILE A 1 110 ? -4.396 -4.249 -25.391 1.00 90.62 110 ILE A CA 1
ATOM 822 C C . ILE A 1 110 ? -5.606 -3.310 -25.309 1.00 90.62 110 ILE A C 1
ATOM 824 O O . ILE A 1 110 ? -6.239 -3.027 -26.327 1.00 90.62 110 ILE A O 1
ATOM 828 N N . ARG A 1 111 ? -6.004 -2.904 -24.098 1.00 88.25 111 ARG A N 1
ATOM 829 C CA . ARG A 1 111 ? -7.198 -2.094 -23.838 1.00 88.25 111 ARG A CA 1
ATOM 830 C C . ARG A 1 111 ? -6.954 -1.130 -22.692 1.00 88.25 111 ARG A C 1
ATOM 832 O O . ARG A 1 111 ? -6.287 -1.463 -21.723 1.00 88.25 111 ARG A O 1
ATOM 839 N N . SER A 1 112 ? -7.617 0.011 -22.803 1.00 86.50 112 SER A N 1
ATOM 840 C CA . SER A 1 112 ? -7.596 1.109 -21.845 1.00 86.50 112 SER A CA 1
ATOM 841 C C . SER A 1 112 ? -8.540 0.964 -20.663 1.00 86.50 112 SER A C 1
ATOM 843 O O . SER A 1 112 ? -8.405 1.678 -19.679 1.00 86.50 112 SER A O 1
ATOM 845 N N . ALA A 1 113 ? -9.547 0.103 -20.792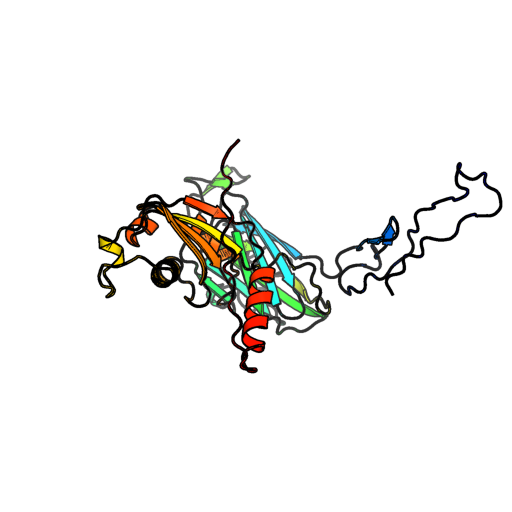 1.00 90.56 113 ALA A N 1
ATOM 846 C CA . ALA A 1 113 ? -10.613 -0.017 -19.815 1.00 90.56 113 ALA A CA 1
ATOM 847 C C . ALA A 1 113 ? -10.080 -0.701 -18.537 1.00 90.56 113 ALA A C 1
ATOM 849 O O . ALA A 1 113 ? -9.783 -1.898 -18.601 1.00 90.56 113 ALA A O 1
ATOM 850 N N . PRO A 1 114 ? -10.009 0.006 -17.388 1.00 91.81 114 PRO A N 1
ATOM 851 C CA . PRO A 1 114 ? -9.368 -0.502 -16.170 1.00 91.81 114 PRO A CA 1
ATOM 852 C C . PRO A 1 114 ? -9.983 -1.799 -15.644 1.00 91.81 114 PRO A C 1
ATOM 854 O O . PRO A 1 114 ? -9.268 -2.675 -15.186 1.00 91.81 114 PRO A O 1
ATOM 857 N N . GLY A 1 115 ? -11.292 -2.001 -15.834 1.00 92.12 115 GLY A N 1
ATOM 858 C CA . GLY A 1 115 ? -11.976 -3.242 -15.445 1.00 92.12 115 GLY A CA 1
ATOM 859 C C . GLY A 1 115 ? -11.549 -4.509 -16.208 1.00 92.12 115 GLY A C 1
ATOM 860 O O . GLY A 1 115 ? -12.118 -5.570 -15.969 1.00 92.12 115 GLY A O 1
ATOM 861 N N . TYR A 1 116 ? -10.604 -4.416 -17.151 1.00 92.81 116 TYR A N 1
ATOM 862 C CA . TYR A 1 116 ? -9.945 -5.569 -17.780 1.00 92.81 116 TYR A CA 1
ATOM 863 C C . TYR A 1 116 ? -8.538 -5.829 -17.230 1.00 92.81 116 TYR A C 1
ATOM 865 O O . TYR A 1 116 ? -7.874 -6.752 -17.704 1.00 92.81 116 TYR A O 1
ATOM 873 N N . PHE A 1 117 ? -8.054 -5.010 -16.297 1.00 95.94 117 PHE A N 1
ATOM 874 C CA . PHE A 1 117 ? -6.738 -5.203 -15.709 1.00 95.94 117 PHE A CA 1
ATOM 875 C C . PHE A 1 117 ? -6.743 -6.466 -14.834 1.00 95.94 117 PHE A C 1
ATOM 877 O O . PHE A 1 117 ? -7.761 -6.762 -14.205 1.00 95.94 117 PHE A O 1
ATOM 884 N N . PRO A 1 118 ? -5.645 -7.245 -14.808 1.00 96.81 118 PRO A N 1
ATOM 885 C CA . PRO A 1 118 ? -5.607 -8.504 -14.064 1.00 96.81 118 PRO A CA 1
ATOM 886 C C . PRO A 1 118 ? -5.787 -8.331 -12.553 1.00 96.81 118 PRO A C 1
ATOM 888 O O . PRO A 1 118 ? -6.261 -9.253 -11.890 1.00 96.81 118 PRO A O 1
ATOM 891 N N . PHE A 1 119 ? -5.419 -7.163 -12.018 1.00 97.25 119 PHE A N 1
ATOM 892 C CA . PHE A 1 119 ? -5.476 -6.869 -10.593 1.00 97.25 119 PHE A CA 1
ATOM 893 C C . PHE A 1 119 ? -6.409 -5.685 -10.335 1.00 97.25 119 PHE A C 1
ATOM 895 O O . PHE A 1 119 ? -6.169 -4.572 -10.805 1.00 97.25 119 PHE A O 1
ATOM 902 N N . THR A 1 120 ? -7.466 -5.931 -9.565 1.00 97.75 120 THR A N 1
ATOM 903 C CA . THR A 1 120 ? -8.422 -4.913 -9.120 1.00 97.75 120 THR A CA 1
ATOM 904 C C . THR A 1 120 ? -8.564 -4.998 -7.610 1.00 97.75 120 THR A C 1
ATOM 906 O O . THR A 1 120 ? -8.785 -6.080 -7.065 1.00 97.75 120 THR A O 1
ATOM 909 N N . PHE A 1 121 ? -8.489 -3.850 -6.949 1.00 97.69 121 PHE A N 1
ATOM 910 C CA . PHE A 1 121 ? -8.567 -3.726 -5.503 1.00 97.69 121 PHE A CA 1
ATOM 911 C C . PHE A 1 121 ? -9.664 -2.737 -5.135 1.00 97.69 121 PHE A C 1
ATOM 913 O O . PHE A 1 121 ? -9.725 -1.644 -5.692 1.00 97.69 121 PHE A O 1
ATOM 920 N N . ASN A 1 122 ? -10.521 -3.135 -4.196 1.00 98.00 122 ASN A N 1
ATOM 921 C CA . ASN A 1 122 ? -11.553 -2.288 -3.610 1.00 98.00 122 ASN A CA 1
ATOM 922 C C . ASN A 1 122 ? -11.409 -2.344 -2.090 1.00 98.00 122 ASN A C 1
ATOM 924 O O . ASN A 1 122 ? -11.698 -3.374 -1.481 1.00 98.00 122 ASN A O 1
ATOM 928 N N . LEU A 1 123 ? -10.920 -1.255 -1.507 1.00 97.88 123 LEU A N 1
ATOM 929 C CA . LEU A 1 123 ? -10.730 -1.096 -0.069 1.00 97.88 123 LEU A CA 1
ATOM 930 C C . LEU A 1 123 ? -12.049 -0.683 0.603 1.00 97.88 123 LEU A C 1
ATOM 932 O O . LEU A 1 123 ? -12.921 -0.091 -0.040 1.00 97.88 123 LEU A O 1
ATOM 936 N N . ALA A 1 124 ? -12.190 -0.976 1.899 1.00 97.12 124 ALA A N 1
ATOM 937 C CA . ALA A 1 124 ? -13.373 -0.591 2.676 1.00 97.12 124 ALA A CA 1
ATOM 938 C C . ALA A 1 124 ? -13.531 0.938 2.776 1.00 97.12 124 ALA A C 1
ATOM 940 O O . ALA A 1 124 ? -14.632 1.466 2.609 1.00 97.12 124 ALA A O 1
ATOM 941 N N . HIS A 1 125 ? -12.412 1.647 2.946 1.00 97.00 125 HIS A N 1
ATOM 942 C CA . HIS A 1 125 ? -12.349 3.105 3.025 1.00 97.00 125 HIS A CA 1
ATOM 943 C C . HIS A 1 125 ? -11.286 3.661 2.074 1.00 97.00 125 HIS A C 1
ATOM 945 O O . HIS A 1 125 ? -10.352 2.957 1.681 1.00 97.00 125 HIS A O 1
ATOM 951 N N . ALA A 1 126 ? -11.456 4.921 1.671 1.00 97.19 126 ALA A N 1
ATOM 952 C CA . ALA A 1 126 ? -10.495 5.605 0.818 1.00 97.19 126 ALA A CA 1
ATOM 953 C C . ALA A 1 126 ? -9.262 6.010 1.629 1.00 97.19 126 ALA A C 1
ATOM 955 O O . ALA A 1 126 ? -9.381 6.504 2.746 1.00 97.19 126 ALA A O 1
ATOM 956 N N . VAL A 1 127 ? -8.082 5.804 1.053 1.00 97.25 127 VAL A N 1
ATOM 957 C CA . VAL A 1 127 ? -6.792 6.081 1.694 1.00 97.25 127 VAL A CA 1
ATOM 958 C C . VAL A 1 127 ? -5.984 7.062 0.858 1.00 97.25 127 VAL A C 1
ATOM 960 O O . VAL A 1 127 ? -6.217 7.195 -0.341 1.00 97.25 127 VAL A O 1
ATOM 963 N N . ALA A 1 128 ? -5.027 7.749 1.481 1.00 96.88 128 ALA A N 1
ATOM 964 C CA . ALA A 1 128 ? -4.072 8.620 0.789 1.00 96.88 128 ALA A CA 1
ATOM 965 C C . ALA A 1 128 ? -2.792 7.881 0.353 1.00 96.88 128 ALA A C 1
ATOM 967 O O . ALA A 1 128 ? -1.996 8.423 -0.407 1.00 96.88 128 ALA A O 1
ATOM 968 N N . SER A 1 129 ? -2.571 6.660 0.839 1.00 96.62 129 SER A N 1
ATOM 969 C CA . SER A 1 129 ? -1.478 5.801 0.396 1.00 96.62 129 SER A CA 1
ATOM 970 C C . SER A 1 129 ? -1.899 4.341 0.468 1.00 96.62 129 SER A C 1
ATOM 972 O O . SER A 1 129 ? -2.558 3.924 1.425 1.00 96.62 129 SER A O 1
ATOM 974 N N . ALA A 1 130 ? -1.536 3.583 -0.560 1.00 97.06 130 ALA A N 1
ATOM 975 C CA . ALA A 1 130 ? -1.831 2.166 -0.676 1.00 97.06 130 ALA A CA 1
ATOM 976 C C . ALA A 1 130 ? -0.648 1.436 -1.298 1.00 97.06 130 ALA A C 1
ATOM 978 O O . ALA A 1 130 ? 0.095 1.983 -2.110 1.00 97.06 130 ALA A O 1
ATOM 979 N N . GLU A 1 131 ? -0.516 0.177 -0.941 1.00 96.62 131 GLU A N 1
ATOM 980 C CA . GLU A 1 131 ? 0.574 -0.688 -1.313 1.00 96.62 131 GLU A CA 1
ATOM 981 C C . GLU A 1 131 ? 0.045 -2.083 -1.641 1.00 96.62 131 GLU A C 1
ATOM 983 O O . GLU A 1 131 ? -0.674 -2.729 -0.869 1.00 96.62 131 GLU A O 1
ATOM 988 N N . PHE A 1 132 ? 0.436 -2.556 -2.816 1.00 96.19 132 PHE A N 1
ATOM 989 C CA . PHE A 1 132 ? 0.010 -3.826 -3.368 1.00 96.19 132 PHE A CA 1
ATOM 990 C C . PHE A 1 132 ? 1.219 -4.701 -3.635 1.00 96.19 132 PHE A C 1
ATOM 992 O O . PHE A 1 132 ? 2.243 -4.240 -4.140 1.00 96.19 132 PHE A O 1
ATOM 999 N N . VAL A 1 133 ? 1.070 -5.985 -3.334 1.00 94.12 133 VAL A N 1
ATOM 1000 C CA . VAL A 1 133 ? 2.131 -6.972 -3.500 1.00 94.12 133 VAL A CA 1
ATOM 1001 C C . VAL A 1 133 ? 1.637 -8.058 -4.443 1.00 94.12 133 VAL A C 1
ATOM 1003 O O . VAL A 1 133 ? 0.807 -8.894 -4.077 1.00 94.12 133 VAL A O 1
ATOM 1006 N N . ILE A 1 134 ? 2.132 -8.028 -5.674 1.00 94.56 134 ILE A N 1
ATOM 1007 C CA . ILE A 1 134 ? 1.679 -8.861 -6.790 1.00 94.56 134 ILE A CA 1
ATOM 1008 C C . ILE A 1 134 ? 2.729 -9.947 -7.058 1.00 94.56 134 ILE A C 1
ATOM 1010 O O . ILE A 1 134 ? 3.902 -9.608 -7.172 1.00 94.56 134 ILE A O 1
ATOM 1014 N N . PRO A 1 135 ? 2.368 -11.236 -7.184 1.00 92.75 135 PRO A N 1
ATOM 1015 C CA . PRO A 1 135 ? 3.335 -12.288 -7.504 1.00 92.75 135 PRO A CA 1
ATOM 1016 C C . PRO A 1 135 ? 4.137 -12.002 -8.785 1.00 92.75 135 PRO A C 1
ATOM 1018 O O . PRO A 1 135 ? 3.582 -11.587 -9.804 1.00 92.75 135 PRO A O 1
ATOM 1021 N N . ASN A 1 136 ? 5.450 -12.234 -8.740 1.00 89.69 136 ASN A N 1
ATOM 1022 C CA . ASN A 1 136 ? 6.343 -12.075 -9.884 1.00 89.69 136 ASN A CA 1
ATOM 1023 C C . ASN A 1 136 ? 6.415 -13.368 -10.710 1.00 89.69 136 ASN A C 1
ATOM 1025 O O . ASN A 1 136 ? 7.332 -14.173 -10.564 1.00 89.69 136 ASN A O 1
ATOM 1029 N N . ASP A 1 137 ? 5.467 -13.530 -11.633 1.00 91.69 137 ASP A N 1
ATOM 1030 C CA . ASP A 1 137 ? 5.450 -14.647 -12.592 1.00 91.69 137 ASP A CA 1
ATOM 1031 C C . ASP A 1 137 ? 6.197 -14.331 -13.908 1.00 91.69 137 ASP A C 1
ATOM 1033 O O . ASP A 1 137 ? 6.270 -15.167 -14.812 1.00 91.69 137 ASP A O 1
ATOM 1037 N N . ILE A 1 138 ? 6.749 -13.118 -14.040 1.00 91.25 138 ILE A N 1
ATOM 1038 C CA . ILE A 1 138 ? 7.397 -12.611 -15.264 1.00 91.25 138 ILE A CA 1
ATOM 1039 C C . ILE A 1 138 ? 8.837 -13.138 -15.393 1.00 91.25 138 ILE A C 1
ATOM 1041 O O . ILE A 1 138 ? 9.352 -13.309 -16.501 1.00 91.25 138 ILE A O 1
ATOM 1045 N N . GLY A 1 139 ? 9.455 -13.489 -14.263 1.00 86.38 139 GLY A N 1
ATOM 1046 C CA . GLY A 1 139 ? 10.816 -14.005 -14.197 1.00 86.38 139 GLY A CA 1
ATOM 1047 C C . GLY A 1 139 ? 11.861 -12.895 -14.274 1.00 86.38 139 GLY A C 1
ATOM 1048 O O . GLY A 1 139 ? 11.587 -11.782 -14.705 1.00 86.38 139 GLY A O 1
ATOM 1049 N N . CYS A 1 140 ? 13.069 -13.204 -13.822 1.00 86.38 140 CYS A N 1
ATOM 1050 C CA . CYS A 1 140 ? 14.186 -12.268 -13.702 1.00 86.38 140 CYS A CA 1
ATOM 1051 C C . CYS A 1 140 ? 14.731 -11.789 -15.070 1.00 86.38 140 CYS A C 1
ATOM 1053 O O . CYS A 1 140 ? 14.905 -12.589 -15.995 1.00 86.38 140 CYS A O 1
ATOM 1055 N N . GLY A 1 141 ? 15.042 -10.491 -15.184 1.00 87.88 141 GLY A N 1
ATOM 1056 C CA . GLY A 1 141 ? 15.633 -9.853 -16.367 1.00 87.88 141 GLY A CA 1
ATOM 1057 C C . GLY A 1 141 ? 14.680 -9.722 -17.556 1.00 87.88 141 GLY A C 1
ATOM 1058 O O . GLY A 1 141 ? 15.102 -9.360 -18.656 1.00 87.88 141 GLY A O 1
ATOM 1059 N N . ALA A 1 142 ? 13.409 -10.058 -17.358 1.00 92.75 142 ALA A N 1
ATOM 1060 C CA . ALA A 1 142 ? 12.375 -9.987 -18.368 1.00 92.75 142 ALA A CA 1
ATOM 1061 C C . ALA A 1 142 ? 11.729 -8.600 -18.390 1.00 92.75 142 ALA A C 1
ATOM 1063 O O . ALA A 1 142 ? 11.730 -7.853 -17.413 1.00 92.75 142 ALA A O 1
ATOM 1064 N N . PHE A 1 143 ? 11.171 -8.253 -19.542 1.00 93.12 143 PHE A N 1
ATOM 1065 C CA . PHE A 1 143 ? 10.442 -7.006 -19.709 1.00 93.12 143 PHE A CA 1
ATOM 1066 C C . PHE A 1 143 ? 9.011 -7.172 -19.193 1.00 93.12 143 PHE A C 1
ATOM 1068 O O . PHE A 1 143 ? 8.319 -8.117 -19.580 1.00 93.12 143 PHE A O 1
ATOM 1075 N N . ALA A 1 144 ? 8.578 -6.244 -18.350 1.00 95.25 144 ALA A N 1
ATOM 1076 C CA . ALA A 1 144 ? 7.224 -6.128 -17.842 1.00 95.25 144 ALA A CA 1
ATOM 1077 C C . ALA A 1 144 ? 6.623 -4.797 -18.298 1.00 95.25 144 ALA A C 1
ATOM 1079 O O . ALA A 1 144 ? 7.291 -3.766 -18.315 1.00 95.25 144 ALA A O 1
ATOM 1080 N N . TYR A 1 145 ? 5.344 -4.820 -18.640 1.00 96.25 145 TYR A N 1
ATOM 1081 C CA . TYR A 1 145 ? 4.535 -3.644 -18.913 1.00 96.25 145 TYR A CA 1
ATOM 1082 C C . TYR A 1 145 ? 3.598 -3.416 -17.749 1.00 96.25 145 TYR A C 1
ATOM 1084 O O . TYR A 1 145 ? 2.975 -4.365 -17.269 1.00 96.25 145 TYR A O 1
ATOM 1092 N N . PHE A 1 146 ? 3.462 -2.162 -17.334 1.00 96.25 146 PHE A N 1
ATOM 1093 C CA . PHE A 1 146 ? 2.633 -1.822 -16.194 1.00 96.25 146 PHE A CA 1
ATOM 1094 C C . PHE A 1 146 ? 1.840 -0.540 -16.415 1.00 96.25 146 PHE A C 1
ATOM 1096 O O . PHE A 1 146 ? 2.286 0.399 -17.073 1.00 96.25 146 PHE A O 1
ATOM 1103 N N . ALA A 1 147 ? 0.642 -0.507 -15.849 1.00 96.38 147 ALA A N 1
ATOM 1104 C CA . ALA A 1 147 ? -0.195 0.680 -15.804 1.00 96.38 147 ALA A CA 1
ATOM 1105 C C . ALA A 1 147 ? -0.966 0.680 -14.491 1.00 96.38 147 ALA A C 1
ATOM 1107 O O . ALA A 1 147 ? -1.439 -0.369 -14.050 1.00 96.38 147 ALA A O 1
ATOM 1108 N N . VAL A 1 148 ? -1.124 1.853 -13.890 1.00 97.06 148 VAL A N 1
ATOM 1109 C CA . VAL A 1 148 ? -1.903 2.014 -12.664 1.00 97.06 148 VAL A CA 1
ATOM 1110 C C . VAL A 1 148 ? -2.989 3.045 -12.908 1.00 97.06 148 VAL A C 1
ATOM 1112 O O . VAL A 1 148 ? -2.720 4.169 -13.334 1.00 97.06 148 VAL A O 1
ATOM 1115 N N . HIS A 1 149 ? -4.220 2.629 -12.645 1.00 96.62 149 HIS A N 1
ATOM 1116 C CA . HIS A 1 149 ? -5.407 3.461 -12.678 1.00 96.62 149 HIS A CA 1
ATOM 1117 C C . HIS A 1 149 ? -6.090 3.422 -11.316 1.00 96.62 149 HIS A C 1
ATOM 1119 O O . HIS A 1 149 ? -6.152 2.371 -10.678 1.00 96.62 149 HIS A O 1
ATOM 1125 N N . PHE A 1 150 ? -6.678 4.536 -10.900 1.00 96.50 150 PHE A N 1
ATOM 1126 C CA . PHE A 1 150 ? -7.549 4.556 -9.733 1.00 96.50 150 PHE A CA 1
ATOM 1127 C C . PHE A 1 150 ? -8.652 5.602 -9.845 1.00 96.50 150 PHE A C 1
ATOM 1129 O O . PHE A 1 150 ? -8.595 6.528 -10.659 1.00 96.50 150 PHE A O 1
ATOM 1136 N N . VAL A 1 151 ? -9.677 5.418 -9.019 1.00 96.88 151 VAL A N 1
ATOM 1137 C CA . VAL A 1 151 ? -10.783 6.362 -8.864 1.00 96.88 151 VAL A CA 1
ATOM 1138 C C . VAL A 1 151 ? -10.403 7.339 -7.755 1.00 96.88 151 VAL A C 1
ATOM 1140 O O . VAL A 1 151 ? -10.429 6.993 -6.578 1.00 96.88 151 VAL A O 1
ATOM 1143 N N . ALA A 1 152 ? -9.986 8.541 -8.143 1.00 95.06 152 ALA A N 1
ATOM 1144 C CA . ALA A 1 152 ? -9.489 9.554 -7.225 1.00 95.06 152 ALA A CA 1
ATOM 1145 C C . ALA A 1 152 ? -10.645 10.412 -6.702 1.00 95.06 152 ALA A C 1
ATOM 1147 O O . ALA A 1 152 ? -11.363 11.051 -7.471 1.00 95.06 152 ALA A O 1
ATOM 1148 N N . GLU A 1 153 ? -10.816 10.448 -5.388 1.00 95.12 153 GLU A N 1
ATOM 1149 C CA . GLU A 1 153 ? -11.803 11.269 -4.695 1.00 95.12 153 GLU A CA 1
ATOM 1150 C C . GLU A 1 153 ? -11.085 12.455 -4.021 1.00 95.12 153 GLU A C 1
ATOM 1152 O O . GLU A 1 153 ? -10.059 12.248 -3.362 1.00 95.12 153 GLU A O 1
ATOM 1157 N N . PRO A 1 154 ? -11.561 13.704 -4.184 1.00 92.25 154 PRO A N 1
ATOM 1158 C CA . PRO A 1 154 ? -10.968 14.846 -3.495 1.00 92.25 154 PRO A CA 1
ATOM 1159 C C . PRO A 1 154 ? -11.072 14.690 -1.972 1.00 92.25 154 PRO A C 1
ATOM 1161 O O . PRO A 1 154 ? -12.155 14.476 -1.436 1.00 92.25 154 PRO A O 1
ATOM 1164 N N . ASN A 1 155 ? -9.958 14.872 -1.261 1.00 88.56 155 ASN A N 1
ATOM 1165 C CA . ASN A 1 155 ? -9.892 14.852 0.208 1.00 88.56 155 ASN A CA 1
ATOM 1166 C C . ASN A 1 155 ? -10.309 16.198 0.849 1.00 88.56 155 ASN A C 1
ATOM 1168 O O . ASN A 1 155 ? -10.148 16.435 2.044 1.00 88.56 155 ASN A O 1
ATOM 1172 N N . ALA A 1 156 ? -10.797 17.135 0.036 1.00 82.56 156 ALA A N 1
ATOM 1173 C CA . ALA A 1 156 ? -11.258 18.453 0.447 1.00 82.56 156 ALA A CA 1
ATOM 1174 C C . ALA A 1 156 ? -12.485 18.854 -0.377 1.00 82.56 156 ALA A C 1
ATOM 1176 O O . ALA A 1 156 ? -12.728 18.319 -1.456 1.00 82.56 156 ALA A O 1
ATOM 1177 N N . ALA A 1 157 ? -13.245 19.836 0.119 1.00 78.50 157 ALA A N 1
ATOM 1178 C CA . ALA A 1 157 ? -14.483 20.281 -0.524 1.00 78.50 157 ALA A CA 1
ATOM 1179 C C . ALA A 1 157 ? -14.287 20.783 -1.969 1.00 78.50 157 ALA A C 1
ATOM 1181 O O . ALA A 1 157 ? -15.213 20.696 -2.770 1.00 78.50 157 ALA A O 1
ATOM 1182 N N . GLU A 1 158 ? -13.109 21.321 -2.294 1.00 83.25 158 GLU A N 1
ATOM 1183 C CA . GLU A 1 158 ? -12.743 21.783 -3.632 1.00 83.25 158 GLU A CA 1
ATOM 1184 C C . GLU A 1 158 ? -11.213 21.813 -3.764 1.00 83.25 158 GLU A C 1
ATOM 1186 O O . GLU A 1 158 ? -10.520 22.321 -2.878 1.00 83.25 158 GLU A O 1
ATOM 1191 N N . PHE A 1 159 ? -10.689 21.278 -4.866 1.00 79.62 159 PHE A N 1
ATOM 1192 C CA . PHE A 1 159 ? -9.268 21.293 -5.208 1.00 79.62 159 PHE A CA 1
ATOM 1193 C C . PHE A 1 159 ? -9.066 22.000 -6.546 1.00 79.62 159 PHE A C 1
ATOM 1195 O O . PHE A 1 159 ? -9.720 21.650 -7.523 1.00 79.62 159 PHE A O 1
ATOM 1202 N N . CYS A 1 160 ? -8.148 22.965 -6.604 1.00 82.31 160 CYS A N 1
ATOM 1203 C CA . CYS A 1 160 ? -7.841 23.708 -7.823 1.00 82.31 160 CYS A CA 1
ATOM 1204 C C . CYS A 1 160 ? -6.441 23.366 -8.333 1.00 82.31 160 CYS A C 1
ATOM 1206 O O . CYS A 1 160 ? -5.464 23.449 -7.589 1.00 82.31 160 CYS A O 1
ATOM 1208 N N . GLY A 1 161 ? -6.354 22.997 -9.608 1.00 76.75 161 GLY A N 1
ATOM 1209 C CA . GLY A 1 161 ? -5.098 22.737 -10.300 1.00 76.75 161 GLY A CA 1
ATOM 1210 C C . GLY A 1 161 ? -4.367 24.021 -10.689 1.00 76.75 161 GLY A C 1
ATOM 1211 O O . GLY A 1 161 ? -4.848 25.137 -10.487 1.00 76.75 161 GLY A O 1
ATOM 1212 N N . GLU A 1 162 ? -3.199 23.864 -11.311 1.00 75.50 162 GLU A N 1
ATOM 1213 C CA . GLU A 1 162 ? -2.338 24.990 -11.707 1.00 75.50 162 GLU A CA 1
ATOM 1214 C C . GLU A 1 162 ? -2.991 25.939 -12.726 1.00 75.50 162 GLU A C 1
ATOM 1216 O O . GLU A 1 162 ? -2.636 27.114 -12.793 1.00 75.50 162 GLU A O 1
ATOM 1221 N N . ASN A 1 163 ? -3.972 25.450 -13.488 1.00 79.50 163 ASN A N 1
ATOM 1222 C CA . ASN A 1 163 ? -4.703 26.229 -14.490 1.00 79.50 163 ASN A CA 1
ATOM 1223 C C . ASN A 1 163 ? -5.909 27.001 -13.921 1.00 79.50 163 ASN A C 1
ATOM 1225 O O . ASN A 1 163 ? -6.708 27.509 -14.701 1.00 79.50 163 ASN A O 1
ATOM 1229 N N . GLU A 1 164 ? -6.060 27.072 -12.593 1.00 80.50 164 GLU A N 1
ATOM 1230 C CA . GLU A 1 164 ? -7.241 27.620 -11.895 1.00 80.50 164 GLU A CA 1
ATOM 1231 C C . GLU A 1 164 ? -8.545 26.832 -12.133 1.00 80.50 164 GLU A C 1
ATOM 1233 O O . GLU A 1 164 ? -9.609 27.237 -11.665 1.00 80.50 164 GLU A O 1
ATOM 1238 N N . ASP A 1 165 ? -8.473 25.684 -12.810 1.00 83.25 165 ASP A N 1
ATOM 1239 C CA . ASP A 1 165 ? -9.578 24.732 -12.885 1.00 83.25 165 ASP A CA 1
ATOM 1240 C C . ASP A 1 165 ? -9.732 24.048 -11.528 1.00 83.25 165 ASP A C 1
ATOM 1242 O O . ASP A 1 165 ? -8.759 23.529 -10.982 1.00 83.25 165 ASP A O 1
ATOM 1246 N N . CYS A 1 166 ? -10.947 24.041 -10.986 1.00 86.00 166 CYS A N 1
ATOM 1247 C CA . CYS A 1 166 ? -11.252 23.405 -9.712 1.00 86.00 166 CYS A CA 1
ATOM 1248 C C . CYS A 1 166 ? -12.178 22.208 -9.906 1.00 86.00 166 CYS A C 1
ATOM 1250 O O . CYS A 1 166 ? -13.092 22.242 -10.733 1.00 86.00 166 CYS A O 1
ATOM 1252 N N . THR A 1 167 ? -11.957 21.160 -9.122 1.00 86.12 167 THR A N 1
ATOM 1253 C CA . THR A 1 167 ? -12.818 19.985 -9.060 1.00 86.12 167 THR A CA 1
ATOM 1254 C C . THR A 1 167 ? -13.183 19.665 -7.614 1.00 86.12 167 THR A C 1
ATOM 1256 O O . THR A 1 167 ? -12.399 19.830 -6.680 1.00 86.12 167 THR A O 1
ATOM 1259 N N . SER A 1 168 ? -14.429 19.243 -7.443 1.00 88.69 168 SER A N 1
ATOM 1260 C CA . SER A 1 168 ? -14.975 18.645 -6.218 1.00 88.69 168 SER A CA 1
ATOM 1261 C C . SER A 1 168 ? -15.564 17.264 -6.515 1.00 88.69 168 SER A C 1
ATOM 1263 O O . SER A 1 168 ? -16.217 16.659 -5.667 1.00 88.69 168 SER A O 1
ATOM 1265 N N . SER A 1 169 ? -15.370 16.776 -7.744 1.00 92.06 169 SER A N 1
ATOM 1266 C CA . SER A 1 169 ? -15.871 15.491 -8.197 1.00 92.06 169 SER A CA 1
ATOM 1267 C C . SER A 1 169 ? -14.784 14.436 -8.157 1.00 92.06 169 SER A C 1
ATOM 1269 O O . SER A 1 169 ? -13.596 14.719 -8.273 1.00 92.06 169 SER A O 1
ATOM 1271 N N . THR A 1 170 ? -15.232 13.194 -8.043 1.00 94.44 170 THR A N 1
ATOM 1272 C CA . THR A 1 170 ? -14.424 12.022 -8.338 1.00 94.44 170 THR A CA 1
ATOM 1273 C C . THR A 1 170 ? -13.870 12.100 -9.760 1.00 94.44 170 THR A C 1
ATOM 1275 O O . THR A 1 170 ? -14.617 12.347 -10.709 1.00 94.44 170 THR A O 1
ATOM 1278 N N . GLU A 1 171 ? -12.578 11.834 -9.903 1.00 94.56 171 GLU A N 1
ATOM 1279 C CA . GLU A 1 171 ? -11.857 11.828 -11.170 1.00 94.56 171 GLU A CA 1
ATOM 1280 C C . GLU A 1 171 ? -11.275 10.440 -11.459 1.00 94.56 171 GLU A C 1
ATOM 1282 O O . GLU A 1 171 ? -10.984 9.651 -10.560 1.00 94.56 171 GLU A O 1
ATOM 1287 N N . THR A 1 172 ? -11.044 10.142 -12.735 1.00 94.25 172 THR A N 1
ATOM 1288 C CA . THR A 1 172 ? -10.184 9.015 -13.119 1.00 94.25 172 THR A CA 1
ATOM 1289 C C . THR A 1 172 ? -8.734 9.465 -13.078 1.00 94.25 172 THR A C 1
ATOM 1291 O O . THR A 1 172 ? -8.401 10.481 -13.699 1.00 94.25 172 THR A O 1
ATOM 1294 N N . ALA A 1 173 ? -7.877 8.702 -12.412 1.00 95.25 173 ALA A N 1
ATOM 1295 C CA . ALA A 1 173 ? -6.460 8.998 -12.312 1.00 95.25 173 ALA A CA 1
ATOM 1296 C C . ALA A 1 173 ? -5.608 7.914 -12.967 1.00 95.25 173 ALA A C 1
ATOM 1298 O O . ALA A 1 173 ? -5.903 6.724 -12.848 1.00 95.25 173 ALA A O 1
ATOM 1299 N N . TRP A 1 174 ? -4.562 8.347 -13.668 1.00 95.81 174 TRP A N 1
ATOM 1300 C CA . TRP A 1 174 ? -3.623 7.475 -14.363 1.00 95.81 174 TRP A CA 1
ATOM 1301 C C . TRP A 1 174 ? -2.194 7.836 -14.022 1.00 95.81 174 TRP A C 1
ATOM 1303 O O . TRP A 1 174 ? -1.812 9.007 -14.012 1.00 95.81 174 TRP A O 1
ATOM 1313 N N . MET A 1 175 ? -1.406 6.797 -13.800 1.00 95.25 175 MET A N 1
ATOM 1314 C CA . MET A 1 175 ? 0.039 6.887 -13.824 1.00 95.25 175 MET A CA 1
ATOM 1315 C C . MET A 1 175 ? 0.526 7.366 -15.199 1.00 95.25 175 MET A C 1
ATOM 1317 O O . MET A 1 175 ? 0.061 6.890 -16.238 1.00 95.25 175 MET A O 1
ATOM 1321 N N . GLU A 1 176 ? 1.476 8.294 -15.203 1.00 93.62 176 GLU A N 1
ATOM 1322 C CA . GLU A 1 176 ? 2.179 8.713 -16.410 1.00 93.62 176 GLU A CA 1
ATOM 1323 C C . GLU A 1 176 ? 3.037 7.570 -16.970 1.00 93.62 176 GLU A C 1
ATOM 1325 O O . GLU A 1 176 ? 3.595 6.759 -16.235 1.00 93.62 176 GLU A O 1
ATOM 1330 N N . GLY A 1 177 ? 3.166 7.516 -18.292 1.00 92.25 177 GLY A N 1
ATOM 1331 C CA . GLY A 1 177 ? 3.981 6.524 -18.987 1.00 92.25 177 GLY A CA 1
ATOM 1332 C C . GLY A 1 177 ? 4.332 6.979 -20.399 1.00 92.25 177 GLY A C 1
ATOM 1333 O O . GLY A 1 177 ? 3.708 7.900 -20.931 1.00 92.25 177 GLY A O 1
ATOM 1334 N N . ASP A 1 178 ? 5.321 6.322 -21.003 1.00 90.19 178 ASP A N 1
ATOM 1335 C CA . ASP A 1 178 ? 5.871 6.703 -22.312 1.00 90.19 178 ASP A CA 1
ATOM 1336 C C . ASP A 1 178 ? 5.137 6.061 -23.495 1.00 90.19 178 ASP A C 1
ATOM 1338 O O . ASP A 1 178 ? 5.334 6.456 -24.648 1.00 90.19 178 ASP A O 1
ATOM 1342 N N . ASN A 1 179 ? 4.291 5.065 -23.230 1.00 89.94 179 ASN A N 1
ATOM 1343 C CA . ASN A 1 179 ? 3.622 4.294 -24.264 1.00 89.94 179 ASN A CA 1
ATOM 1344 C C . ASN A 1 179 ? 2.098 4.350 -24.119 1.00 89.94 179 ASN A C 1
ATOM 1346 O O . ASN A 1 179 ? 1.558 4.442 -23.015 1.00 89.94 179 ASN A O 1
ATOM 1350 N N . ALA A 1 180 ? 1.403 4.222 -25.251 1.00 86.06 180 ALA A N 1
ATOM 1351 C CA . ALA A 1 180 ? -0.034 3.989 -25.299 1.00 86.06 180 ALA A CA 1
ATOM 1352 C C . ALA A 1 180 ? -0.431 3.195 -26.563 1.00 86.06 180 ALA A C 1
ATOM 1354 O O . ALA A 1 180 ? 0.133 3.461 -27.626 1.00 86.06 180 ALA A O 1
ATOM 1355 N N . PRO A 1 181 ? -1.372 2.226 -26.507 1.00 78.69 181 PRO A N 1
ATOM 1356 C CA . PRO A 1 181 ? -1.972 1.639 -27.698 1.00 78.69 181 PRO A CA 1
ATOM 1357 C C . PRO A 1 181 ? -2.616 2.706 -28.587 1.00 78.69 181 PRO A C 1
ATOM 1359 O O . PRO A 1 181 ? -3.145 3.696 -28.088 1.00 78.69 181 PRO A O 1
ATOM 1362 N N . ASP A 1 182 ? -2.655 2.452 -29.896 1.00 76.75 182 ASP A N 1
ATOM 1363 C CA . ASP A 1 182 ? -3.162 3.397 -30.906 1.00 76.75 182 ASP A CA 1
ATOM 1364 C C . ASP A 1 182 ? -4.610 3.879 -30.651 1.00 76.75 182 ASP A C 1
ATOM 1366 O O . ASP A 1 182 ? -4.987 4.968 -31.083 1.00 76.75 182 ASP A O 1
ATOM 1370 N N . ASP A 1 183 ? -5.408 3.085 -29.925 1.00 75.19 183 ASP A N 1
ATOM 1371 C CA . ASP A 1 183 ? -6.800 3.378 -29.556 1.00 75.19 183 ASP A CA 1
ATOM 1372 C C . ASP A 1 183 ? -6.970 3.855 -28.089 1.00 75.19 183 ASP A C 1
ATOM 1374 O O . ASP A 1 183 ? -8.102 4.034 -27.623 1.00 75.19 183 ASP A O 1
ATOM 1378 N N . TRP A 1 184 ? -5.885 4.045 -27.323 1.00 77.12 184 TRP A N 1
ATOM 1379 C CA . TRP A 1 184 ? -5.955 4.585 -25.956 1.00 77.12 184 TRP A CA 1
ATOM 1380 C C . TRP A 1 184 ? -6.271 6.087 -26.014 1.00 77.12 184 TRP A C 1
ATOM 1382 O O . TRP A 1 184 ? -5.712 6.841 -26.813 1.00 77.12 184 TRP A O 1
ATOM 1392 N N . HIS A 1 185 ? -7.173 6.556 -25.150 1.00 66.00 185 HIS A N 1
ATOM 1393 C CA . HIS A 1 185 ? -7.270 7.985 -24.863 1.00 66.00 185 HIS A CA 1
ATOM 1394 C C . HIS A 1 185 ? -5.905 8.490 -24.367 1.00 66.00 185 HIS A C 1
ATOM 1396 O O . HIS A 1 185 ? -5.331 7.876 -23.479 1.00 66.00 185 HIS A O 1
ATOM 1402 N N . GLN A 1 186 ? -5.420 9.603 -24.932 1.00 63.41 186 GLN A N 1
ATOM 1403 C CA . GLN A 1 186 ? -4.024 10.088 -24.867 1.00 63.41 186 GLN A CA 1
ATOM 1404 C C . GLN A 1 186 ? -3.427 10.337 -23.466 1.00 63.41 186 GLN A C 1
ATOM 1406 O O . GLN A 1 186 ? -2.272 10.729 -23.366 1.00 63.41 186 GLN A O 1
ATOM 1411 N N . TRP A 1 187 ? -4.215 10.182 -22.407 1.00 71.81 187 TRP A N 1
ATOM 1412 C CA . TRP A 1 187 ? -3.830 10.444 -21.021 1.00 71.81 187 TRP A CA 1
ATOM 1413 C C . TRP A 1 187 ? -3.781 9.179 -20.157 1.00 71.81 187 TRP A C 1
ATOM 1415 O O . TRP A 1 187 ? -3.276 9.236 -19.042 1.00 71.81 187 TRP A O 1
ATOM 1425 N N . GLY A 1 188 ? -4.305 8.051 -20.648 1.00 80.88 188 GLY A N 1
ATOM 1426 C CA . GLY A 1 188 ? -4.057 6.746 -20.048 1.00 80.88 188 GLY A CA 1
ATOM 1427 C C . GLY A 1 188 ? -2.839 6.140 -20.722 1.00 80.88 188 GLY A C 1
ATOM 1428 O O . GLY A 1 188 ? -2.915 5.779 -21.895 1.00 80.88 188 GLY A O 1
ATOM 1429 N N . ASN A 1 189 ? -1.731 6.051 -19.994 1.00 90.06 189 ASN A N 1
ATOM 1430 C CA . ASN A 1 189 ? -0.474 5.537 -20.518 1.00 90.06 189 ASN A CA 1
ATOM 1431 C C . ASN A 1 189 ? -0.019 4.316 -19.712 1.00 90.06 189 ASN A C 1
ATOM 1433 O O . ASN A 1 189 ? -0.565 3.988 -18.656 1.00 90.06 189 ASN A O 1
ATOM 1437 N N . TYR A 1 190 ? 0.990 3.633 -20.238 1.00 94.06 190 TYR A N 1
ATOM 1438 C CA . TYR A 1 190 ? 1.689 2.560 -19.548 1.00 94.06 190 TYR A CA 1
ATOM 1439 C C . TYR A 1 190 ? 3.193 2.786 -19.598 1.00 94.06 190 TYR A C 1
ATOM 1441 O O . TYR A 1 190 ? 3.728 3.383 -20.539 1.00 94.06 190 TYR A O 1
ATOM 1449 N N . GLY A 1 191 ? 3.858 2.292 -18.565 1.00 94.25 191 GLY A N 1
ATOM 1450 C CA . GLY A 1 191 ? 5.300 2.195 -18.502 1.00 94.25 191 GLY A CA 1
ATOM 1451 C C . GLY A 1 191 ? 5.772 0.785 -18.822 1.00 94.25 191 GLY A C 1
ATOM 1452 O O . GLY A 1 191 ? 4.995 -0.173 -18.941 1.00 94.25 191 GLY A O 1
ATOM 1453 N N . ASP A 1 192 ? 7.080 0.672 -18.944 1.00 94.06 192 ASP A N 1
ATOM 1454 C CA . ASP A 1 192 ? 7.790 -0.586 -19.011 1.00 94.06 192 ASP A CA 1
ATOM 1455 C C . ASP A 1 192 ? 8.935 -0.606 -18.004 1.00 94.06 192 ASP A C 1
ATOM 1457 O O . ASP A 1 192 ? 9.524 0.426 -17.679 1.00 94.06 192 ASP A O 1
ATOM 1461 N N . PHE A 1 193 ? 9.178 -1.795 -17.470 1.00 89.50 193 PHE A N 1
ATOM 1462 C CA . PHE A 1 193 ? 10.102 -2.072 -16.386 1.00 89.50 193 PHE A CA 1
ATOM 1463 C C . PHE A 1 193 ? 10.840 -3.369 -16.712 1.00 89.50 193 PHE A C 1
ATOM 1465 O O . PHE A 1 193 ? 10.230 -4.350 -17.137 1.00 89.50 193 PHE A O 1
ATOM 1472 N N . THR A 1 194 ? 12.155 -3.406 -16.516 1.00 90.94 194 THR A N 1
ATOM 1473 C CA . THR A 1 194 ? 12.900 -4.669 -16.595 1.00 90.94 194 THR A CA 1
ATOM 1474 C C . THR A 1 194 ? 12.982 -5.263 -15.202 1.00 90.94 194 THR A C 1
ATOM 1476 O O . THR A 1 194 ? 13.543 -4.632 -14.309 1.00 90.94 194 THR A O 1
ATOM 1479 N N . THR A 1 195 ? 12.448 -6.471 -15.026 1.00 90.12 195 THR A N 1
ATOM 1480 C CA . THR A 1 195 ? 12.469 -7.157 -13.737 1.00 90.12 195 THR A CA 1
ATOM 1481 C C . THR A 1 195 ? 13.890 -7.332 -13.251 1.00 90.12 195 THR A C 1
ATOM 1483 O O . THR A 1 195 ? 14.757 -7.899 -13.924 1.00 90.12 195 THR A O 1
ATOM 1486 N N . CYS A 1 196 ? 14.131 -6.828 -12.055 1.00 85.31 196 CYS A N 1
ATOM 1487 C CA . CYS A 1 196 ? 15.422 -6.938 -11.430 1.00 85.31 196 CYS A CA 1
ATOM 1488 C C . CYS A 1 196 ? 15.589 -8.318 -10.787 1.00 85.31 196 CYS A C 1
ATOM 1490 O O . CYS A 1 196 ? 14.608 -8.966 -10.414 1.00 85.31 196 CYS A O 1
ATOM 1492 N N . CYS A 1 197 ? 16.836 -8.771 -10.685 1.00 78.62 197 CYS A N 1
ATOM 1493 C CA . CYS A 1 197 ? 17.195 -10.072 -10.137 1.00 78.62 197 CYS A CA 1
ATOM 1494 C C . CYS A 1 197 ? 18.148 -9.855 -8.980 1.00 78.62 197 CYS A C 1
ATOM 1496 O O . CYS A 1 197 ? 19.248 -9.340 -9.188 1.00 78.62 197 CYS A O 1
ATOM 1498 N N . CYS A 1 198 ? 17.732 -10.233 -7.783 1.00 72.88 198 CYS A N 1
ATOM 1499 C CA . CYS A 1 198 ? 18.458 -9.914 -6.570 1.00 72.88 198 CYS A CA 1
ATOM 1500 C C . CYS A 1 198 ? 18.220 -11.044 -5.578 1.00 72.88 198 CYS A C 1
ATOM 1502 O O . CYS A 1 198 ? 17.269 -10.979 -4.803 1.00 72.88 198 CYS A O 1
ATOM 1504 N N . GLU A 1 199 ? 19.083 -12.074 -5.639 1.00 64.81 199 GLU A N 1
ATOM 1505 C CA . GLU A 1 199 ? 18.964 -13.298 -4.834 1.00 64.81 199 GLU A CA 1
ATOM 1506 C C . GLU A 1 199 ? 18.788 -12.961 -3.345 1.00 64.81 199 GLU A C 1
ATOM 1508 O O . GLU A 1 199 ? 19.749 -12.670 -2.631 1.00 64.81 199 GLU A O 1
ATOM 1513 N N . GLY A 1 200 ? 17.540 -13.014 -2.876 1.00 52.19 200 GLY A N 1
ATOM 1514 C CA . GLY A 1 200 ? 17.171 -12.961 -1.459 1.00 52.19 200 GLY A CA 1
ATOM 1515 C C . GLY A 1 200 ? 17.387 -11.638 -0.709 1.00 52.19 200 GLY A C 1
ATOM 1516 O O . GLY A 1 200 ? 17.136 -11.615 0.495 1.00 52.19 200 GLY A O 1
ATOM 1517 N N . PHE A 1 201 ? 17.818 -10.550 -1.358 1.00 52.03 201 PHE A N 1
ATOM 1518 C CA . PHE A 1 201 ? 18.079 -9.265 -0.688 1.00 52.03 201 PHE A CA 1
ATOM 1519 C C . PHE A 1 201 ? 17.541 -8.075 -1.468 1.00 52.03 201 PHE A C 1
ATOM 1521 O O . PHE A 1 201 ? 18.268 -7.194 -1.899 1.00 52.03 201 PHE A O 1
ATOM 1528 N N . SER A 1 202 ? 16.231 -7.989 -1.626 1.00 48.25 202 SER A N 1
ATOM 1529 C CA . SER A 1 202 ? 15.691 -6.743 -2.142 1.00 48.25 202 SER A CA 1
ATOM 1530 C C . SER A 1 202 ? 15.929 -5.605 -1.139 1.00 48.25 202 SER A C 1
ATOM 1532 O O . SER A 1 202 ? 15.669 -5.758 0.055 1.00 48.25 202 SER A O 1
ATOM 1534 N N . HIS A 1 203 ? 16.348 -4.431 -1.625 1.00 54.16 203 HIS A N 1
ATOM 1535 C CA . HIS A 1 203 ? 16.259 -3.143 -0.897 1.00 54.16 203 HIS A CA 1
ATOM 1536 C C . HIS A 1 203 ? 14.861 -2.823 -0.391 1.00 54.16 203 HIS A C 1
ATOM 1538 O O . HIS A 1 203 ? 14.637 -1.891 0.369 1.00 54.16 203 HIS A O 1
ATOM 1544 N N . VAL A 1 204 ? 13.924 -3.638 -0.840 1.00 56.56 204 VAL A N 1
ATOM 1545 C CA . VAL A 1 204 ? 12.508 -3.621 -0.602 1.00 56.56 204 VAL A CA 1
ATOM 1546 C C . VAL A 1 204 ? 12.127 -4.235 0.753 1.00 56.56 204 VAL A C 1
ATOM 1548 O O . VAL A 1 204 ? 10.962 -4.528 0.974 1.00 56.56 204 VAL A O 1
ATOM 1551 N N . ARG A 1 205 ? 13.056 -4.380 1.713 1.00 52.78 205 ARG A N 1
ATOM 1552 C CA . ARG A 1 205 ? 12.692 -4.759 3.098 1.00 52.78 205 ARG A CA 1
ATOM 1553 C C . ARG A 1 205 ? 11.606 -3.862 3.713 1.00 52.78 205 ARG A C 1
ATOM 1555 O O . ARG A 1 205 ? 10.990 -4.265 4.685 1.00 52.78 205 ARG A O 1
ATOM 1562 N N . GLU A 1 206 ? 11.365 -2.681 3.150 1.00 59.25 206 GLU A N 1
ATOM 1563 C CA . GLU A 1 206 ? 10.322 -1.757 3.597 1.00 59.25 206 GLU A CA 1
ATOM 1564 C C . GLU A 1 206 ? 8.984 -1.881 2.843 1.00 59.25 206 GLU A C 1
ATOM 1566 O O . GLU A 1 206 ? 8.003 -1.307 3.309 1.00 59.25 206 GLU A O 1
ATOM 1571 N N . PHE A 1 207 ? 8.895 -2.614 1.720 1.00 57.38 207 PHE A N 1
ATOM 1572 C CA . PHE A 1 207 ? 7.631 -2.729 0.977 1.00 57.38 207 PHE A CA 1
ATOM 1573 C C . PHE A 1 207 ? 6.905 -4.043 1.264 1.00 57.38 207 PHE A C 1
ATOM 1575 O O . PHE A 1 207 ? 7.488 -5.118 1.377 1.00 57.38 207 PHE A O 1
ATOM 1582 N N . GLY A 1 208 ? 5.585 -3.957 1.344 1.00 59.16 208 GLY A N 1
ATOM 1583 C CA . GLY A 1 208 ? 4.687 -5.055 1.651 1.00 59.16 208 GLY A CA 1
ATOM 1584 C C . GLY A 1 208 ? 4.670 -5.405 3.132 1.00 59.16 208 GLY A C 1
ATOM 1585 O O . GLY A 1 208 ? 4.114 -6.451 3.482 1.00 59.16 208 GLY A O 1
ATOM 1586 N N . ALA A 1 209 ? 5.268 -4.551 3.969 1.00 66.69 209 ALA A N 1
ATOM 1587 C CA . ALA A 1 209 ? 5.501 -4.823 5.370 1.00 66.69 209 ALA A CA 1
ATOM 1588 C C . ALA A 1 209 ? 4.185 -5.122 6.089 1.00 66.69 209 ALA A C 1
ATOM 1590 O O . ALA A 1 209 ? 3.154 -4.444 5.946 1.00 66.69 209 ALA A O 1
ATOM 1591 N N . HIS A 1 210 ? 4.244 -6.179 6.886 1.00 84.62 210 HIS A N 1
ATOM 1592 C CA . HIS A 1 210 ? 3.350 -6.331 8.009 1.00 84.62 210 HIS A CA 1
ATOM 1593 C C . HIS A 1 210 ? 3.465 -5.062 8.863 1.00 84.62 210 HIS A C 1
ATOM 1595 O O . HIS A 1 210 ? 4.561 -4.573 9.116 1.00 84.62 210 HIS A O 1
ATOM 1601 N N . THR A 1 211 ? 2.340 -4.497 9.279 1.00 91.62 211 THR A N 1
ATOM 1602 C CA . THR A 1 211 ? 2.334 -3.301 10.131 1.00 91.62 211 THR A CA 1
ATOM 1603 C C . THR A 1 211 ? 1.521 -3.571 11.380 1.00 91.62 211 THR A C 1
ATOM 1605 O O . THR A 1 211 ? 0.589 -4.376 11.338 1.00 91.62 211 THR A O 1
ATOM 1608 N N . ALA A 1 212 ? 1.845 -2.901 12.476 1.00 94.38 212 ALA A N 1
ATOM 1609 C CA . ALA A 1 212 ? 1.062 -2.963 13.694 1.00 94.38 212 ALA A CA 1
ATOM 1610 C C . ALA A 1 212 ? 0.466 -1.593 14.021 1.00 94.38 212 ALA A C 1
ATOM 1612 O O . ALA A 1 212 ? 1.057 -0.552 13.739 1.00 94.38 212 ALA A O 1
ATOM 1613 N N . VAL A 1 213 ? -0.720 -1.599 14.618 1.00 96.06 213 VAL A N 1
ATOM 1614 C CA . VAL A 1 213 ? -1.418 -0.404 15.089 1.00 96.06 213 VAL A CA 1
ATOM 1615 C C . VAL A 1 213 ? -1.750 -0.599 16.559 1.00 96.06 213 VAL A C 1
ATOM 1617 O O . VAL A 1 213 ? -2.338 -1.613 16.942 1.00 96.06 213 VAL A O 1
ATOM 1620 N N . ASP A 1 214 ? -1.380 0.384 17.368 1.00 97.00 214 ASP A N 1
ATOM 1621 C CA . ASP A 1 214 ? -1.842 0.518 18.739 1.00 97.00 214 ASP A CA 1
ATOM 1622 C C . ASP A 1 214 ? -3.253 1.121 18.701 1.00 97.00 214 ASP A C 1
ATOM 1624 O O . ASP A 1 214 ? -3.472 2.203 18.145 1.00 97.00 214 ASP A O 1
ATOM 1628 N N . ILE A 1 215 ? -4.217 0.407 19.272 1.00 97.81 215 ILE A N 1
ATOM 1629 C CA . ILE A 1 215 ? -5.632 0.769 19.303 1.00 97.81 215 ILE A CA 1
ATOM 1630 C C . ILE A 1 215 ? -6.051 0.919 20.763 1.00 97.81 215 ILE A C 1
ATOM 1632 O O . ILE A 1 215 ? -5.990 -0.034 21.538 1.00 97.81 215 ILE A O 1
ATOM 1636 N N . THR A 1 216 ? -6.532 2.100 21.133 1.00 97.56 216 THR A N 1
ATOM 1637 C CA . THR A 1 216 ? -7.254 2.331 22.389 1.00 97.56 216 THR A CA 1
ATOM 1638 C C . THR A 1 216 ? -8.732 2.486 22.072 1.00 97.56 216 THR A C 1
ATOM 1640 O O . THR A 1 216 ? -9.071 3.203 21.135 1.00 97.56 216 THR A O 1
ATOM 1643 N N . PHE A 1 217 ? -9.611 1.821 22.816 1.00 96.88 217 PHE A N 1
ATOM 1644 C CA . PHE A 1 217 ? -11.051 1.832 22.552 1.00 96.88 217 PHE A CA 1
ATOM 1645 C C . PHE A 1 217 ? -11.864 1.537 23.816 1.00 96.88 217 PHE A C 1
ATOM 1647 O O . PHE A 1 217 ? -11.356 0.988 24.792 1.00 96.88 217 PHE A O 1
ATOM 1654 N N . VAL A 1 218 ? -13.155 1.857 23.788 1.00 95.25 218 VAL A N 1
ATOM 1655 C CA . VAL A 1 218 ? -14.146 1.422 24.778 1.00 95.25 218 VAL A CA 1
ATOM 16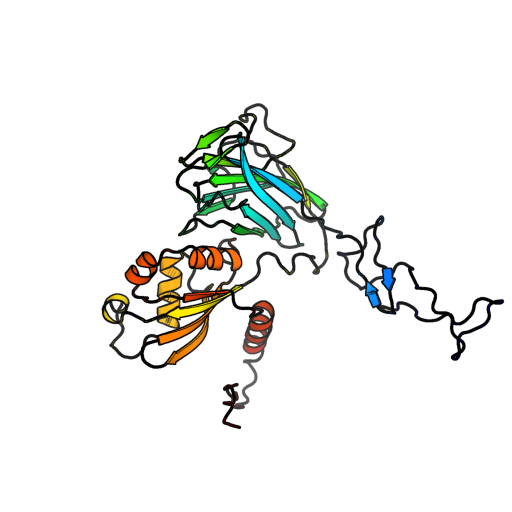56 C C . VAL A 1 218 ? -15.155 0.517 24.061 1.00 95.25 218 VAL A C 1
ATOM 1658 O O . VAL A 1 218 ? -15.849 0.983 23.158 1.00 95.25 218 VAL A O 1
ATOM 1661 N N . PRO A 1 219 ? -15.246 -0.784 24.393 1.00 92.38 219 PRO A N 1
ATOM 1662 C CA . PRO A 1 219 ? -16.185 -1.677 23.728 1.00 92.38 219 PRO A CA 1
ATOM 1663 C C . PRO A 1 219 ? -17.622 -1.423 24.207 1.00 92.38 219 PRO A C 1
ATOM 1665 O O . PRO A 1 219 ? -17.929 -1.508 25.400 1.00 92.38 219 PRO A O 1
ATOM 1668 N N . ASP A 1 220 ? -18.540 -1.194 23.269 1.00 89.88 220 ASP A N 1
ATOM 1669 C CA . ASP A 1 220 ? -19.978 -1.204 23.527 1.00 89.88 220 ASP A CA 1
ATOM 1670 C C . ASP A 1 220 ? -20.497 -2.643 23.484 1.00 89.88 220 ASP A C 1
ATOM 1672 O O . ASP A 1 220 ? -20.971 -3.162 22.466 1.00 89.88 220 ASP A O 1
ATOM 1676 N N . VAL A 1 221 ? -20.467 -3.275 24.657 1.00 78.62 221 VAL A N 1
ATOM 1677 C CA . VAL A 1 221 ? -21.007 -4.619 24.880 1.00 78.62 221 VAL A CA 1
ATOM 1678 C C . VAL A 1 221 ? -22.467 -4.760 24.436 1.00 78.62 221 VAL A C 1
ATOM 1680 O O . VAL A 1 221 ? -22.913 -5.863 24.174 1.00 78.62 221 VAL A O 1
ATOM 1683 N N . THR A 1 222 ? -23.265 -3.699 24.306 1.00 79.31 222 THR A N 1
ATOM 1684 C CA . THR A 1 222 ? -24.657 -3.863 23.851 1.00 79.31 222 THR A CA 1
ATOM 1685 C C . THR A 1 222 ? -24.789 -4.050 22.340 1.00 79.31 222 THR A C 1
ATOM 1687 O O . THR A 1 222 ? -25.752 -4.685 21.900 1.00 79.31 222 THR A O 1
ATOM 1690 N N . LYS A 1 223 ? -23.822 -3.551 21.559 1.00 74.62 223 LYS A N 1
ATOM 1691 C CA . LYS A 1 223 ? -23.778 -3.665 20.093 1.00 74.62 223 LYS A CA 1
ATOM 1692 C C . LYS A 1 223 ? -22.901 -4.822 19.616 1.00 74.62 223 LYS A C 1
ATOM 1694 O O . LYS A 1 223 ? -23.322 -5.552 18.720 1.00 74.62 223 LYS A O 1
ATOM 1699 N N . ALA A 1 224 ? -21.753 -5.040 20.259 1.00 59.81 224 ALA A N 1
ATOM 1700 C CA . ALA A 1 224 ? -20.819 -6.109 19.894 1.00 59.81 224 ALA A CA 1
ATOM 1701 C C . ALA A 1 224 ? -21.438 -7.523 20.062 1.00 59.81 224 ALA A C 1
ATOM 1703 O O . ALA A 1 224 ? -21.155 -8.457 19.319 1.00 59.81 224 ALA A O 1
ATOM 1704 N N . LEU A 1 225 ? -22.423 -7.658 20.959 1.00 54.34 225 LEU A N 1
ATOM 1705 C CA . LEU A 1 225 ? -23.049 -8.919 21.380 1.00 54.34 225 LEU A CA 1
ATOM 1706 C C . LEU A 1 225 ? -24.146 -9.505 20.462 1.00 54.34 225 LEU A C 1
ATOM 1708 O O . LEU A 1 225 ? -24.883 -10.403 20.888 1.00 54.34 225 LEU A O 1
ATOM 1712 N N . SER A 1 226 ? -24.293 -9.062 19.208 1.00 56.22 226 SER A N 1
ATOM 1713 C CA . SER A 1 226 ? -25.315 -9.648 18.313 1.00 56.22 226 SER A CA 1
ATOM 1714 C C . SER A 1 226 ? -24.966 -11.062 17.798 1.00 56.22 226 SER A C 1
ATOM 1716 O O . SER A 1 226 ? -25.859 -11.801 17.369 1.00 56.22 226 SER A O 1
ATOM 1718 N N . THR A 1 227 ? -23.712 -11.504 17.949 1.00 52.16 227 THR A N 1
ATOM 1719 C CA . THR A 1 227 ? -23.190 -12.818 17.527 1.00 52.16 227 THR A CA 1
ATOM 1720 C C . THR A 1 227 ? -22.752 -13.693 18.719 1.00 52.16 227 THR A C 1
ATOM 1722 O O . THR A 1 227 ? -21.600 -14.040 18.914 1.00 52.16 227 THR A O 1
ATOM 1725 N N . SER A 1 228 ? -23.728 -14.122 19.525 1.00 47.84 228 SER A N 1
ATOM 1726 C CA . SER A 1 228 ? -23.679 -15.325 20.387 1.00 47.84 228 SER A CA 1
ATOM 1727 C C . SER A 1 228 ? -22.487 -15.531 21.347 1.00 47.84 228 SER A C 1
ATOM 1729 O O . SER A 1 228 ? -21.968 -16.646 21.442 1.00 47.84 228 SER A O 1
ATOM 1731 N N . LEU A 1 229 ? -22.120 -14.540 22.155 1.00 45.59 229 LEU A N 1
ATOM 1732 C CA . LEU A 1 229 ? -21.301 -14.784 23.348 1.00 45.59 229 LEU A CA 1
ATOM 1733 C C . LEU A 1 229 ? -22.032 -14.308 24.602 1.00 45.59 229 LEU A C 1
ATOM 1735 O O . LEU A 1 229 ? -22.864 -13.412 24.583 1.00 45.59 229 LEU A O 1
ATOM 1739 N N . SER A 1 230 ? -21.851 -15.019 25.704 1.00 51.78 230 SER A N 1
ATOM 1740 C CA . SER A 1 230 ? -22.582 -14.782 26.943 1.00 51.78 230 SER A CA 1
ATOM 1741 C C . SER A 1 230 ? -21.791 -13.834 27.836 1.00 51.78 230 SER A C 1
ATOM 1743 O O . SER A 1 230 ? -21.001 -14.343 28.610 1.00 51.78 230 SER A O 1
ATOM 1745 N N . ASN A 1 231 ? -22.012 -12.515 27.755 1.00 51.81 231 ASN A N 1
ATOM 1746 C CA . ASN A 1 231 ? -21.689 -11.468 28.755 1.00 51.81 231 ASN A CA 1
ATOM 1747 C C . ASN A 1 231 ? -20.315 -11.456 29.476 1.00 51.81 231 ASN A C 1
ATOM 1749 O O . ASN A 1 231 ? -20.105 -10.594 30.325 1.00 51.81 231 ASN A O 1
ATOM 1753 N N . GLU A 1 232 ? -19.386 -12.359 29.190 1.00 61.66 232 GLU A N 1
ATOM 1754 C CA . GLU A 1 232 ? -18.114 -12.478 29.889 1.00 61.66 232 GLU A CA 1
ATOM 1755 C C . GLU A 1 232 ? -16.979 -12.307 28.882 1.00 61.66 232 GLU A C 1
ATOM 1757 O O . GLU A 1 232 ? -16.585 -13.246 28.196 1.00 61.66 232 GLU A O 1
ATOM 1762 N N . ASN A 1 233 ? -16.474 -11.072 28.890 1.00 79.00 233 ASN A N 1
ATOM 1763 C CA . ASN A 1 233 ? -15.199 -10.585 28.370 1.00 79.00 233 ASN A CA 1
ATOM 1764 C C . ASN A 1 233 ? -15.097 -10.449 26.849 1.00 79.00 233 ASN A C 1
ATOM 1766 O O . ASN A 1 233 ? -14.910 -11.432 26.137 1.00 79.00 233 ASN A O 1
ATOM 1770 N N . PHE A 1 234 ? -15.106 -9.189 26.401 1.00 88.00 234 PHE A N 1
ATOM 1771 C CA . PHE A 1 234 ? -14.556 -8.809 25.106 1.00 88.00 234 PHE A CA 1
ATOM 1772 C C . PHE A 1 234 ? -13.120 -9.331 25.010 1.00 88.00 234 PHE A C 1
ATOM 1774 O O . PHE A 1 234 ? -12.304 -9.079 25.902 1.00 88.00 234 PHE A O 1
ATOM 1781 N N . GLY A 1 235 ? -12.837 -10.111 23.972 1.00 92.62 235 GLY A N 1
ATOM 1782 C CA . GLY A 1 235 ? -11.571 -10.822 23.812 1.00 92.62 235 GLY A CA 1
ATOM 1783 C C . GLY A 1 235 ? -10.912 -10.561 22.465 1.00 92.62 235 GLY A C 1
ATOM 1784 O O . GLY A 1 235 ? -11.487 -9.921 21.588 1.00 92.62 235 GLY A O 1
ATOM 1785 N N . GLU A 1 236 ? -9.706 -11.103 22.291 1.00 94.81 236 GLU A N 1
ATOM 1786 C CA . GLU A 1 236 ? -8.931 -10.982 21.049 1.00 94.81 236 GLU A CA 1
ATOM 1787 C C . GLU A 1 236 ? -9.743 -11.448 19.836 1.00 94.81 236 GLU A C 1
ATOM 1789 O O . GLU A 1 236 ? -9.820 -10.742 18.838 1.00 94.81 236 GLU A O 1
ATOM 1794 N N . ASP A 1 237 ? -10.423 -12.593 19.947 1.00 93.62 237 ASP A N 1
ATOM 1795 C CA . ASP A 1 237 ? -11.216 -13.157 18.855 1.00 93.62 237 ASP A CA 1
ATOM 1796 C C . ASP A 1 237 ? -12.343 -12.225 18.379 1.00 93.62 237 ASP A C 1
ATOM 1798 O O . ASP A 1 237 ? -12.619 -12.192 17.180 1.00 93.62 237 ASP A O 1
ATOM 1802 N N . GLU A 1 238 ? -12.972 -11.487 19.298 1.00 92.50 238 GLU A N 1
ATOM 1803 C CA . GLU A 1 238 ? -14.053 -10.538 19.000 1.00 92.50 238 GLU A CA 1
ATOM 1804 C C . GLU A 1 238 ? -13.504 -9.278 18.327 1.00 92.50 238 GLU A C 1
ATOM 1806 O O . GLU A 1 238 ? -14.054 -8.831 17.322 1.00 92.50 238 GLU A O 1
ATOM 1811 N N . LEU A 1 239 ? -12.366 -8.760 18.806 1.00 95.19 239 LEU A N 1
ATOM 1812 C CA . LEU A 1 239 ? -11.670 -7.649 18.153 1.00 95.19 239 LEU A CA 1
ATOM 1813 C C . LEU A 1 239 ? -11.262 -8.009 16.719 1.00 95.19 239 LEU A C 1
ATOM 1815 O O . LEU A 1 239 ? -11.452 -7.210 15.806 1.00 95.19 239 LEU A O 1
ATOM 1819 N N . VAL A 1 240 ? -10.738 -9.219 16.504 1.00 96.12 240 VAL A N 1
ATOM 1820 C CA . VAL A 1 240 ? -10.362 -9.702 15.168 1.00 96.12 240 VAL A CA 1
ATOM 1821 C C . VAL A 1 240 ? -11.589 -9.802 14.253 1.00 96.12 240 VAL A C 1
ATOM 1823 O O . VAL A 1 240 ? -11.492 -9.397 13.098 1.00 96.12 240 VAL A O 1
ATOM 1826 N N . ASP A 1 241 ? -12.734 -10.303 14.736 1.00 94.94 241 ASP A N 1
ATOM 1827 C CA . ASP A 1 241 ? -13.967 -10.366 13.931 1.00 94.94 241 ASP A CA 1
ATOM 1828 C C . ASP A 1 241 ? -14.448 -8.968 13.527 1.00 94.94 241 ASP A C 1
ATOM 1830 O O . ASP A 1 241 ? -14.715 -8.735 12.347 1.00 94.94 241 ASP A O 1
ATOM 1834 N N . ILE A 1 242 ? -14.483 -8.029 14.481 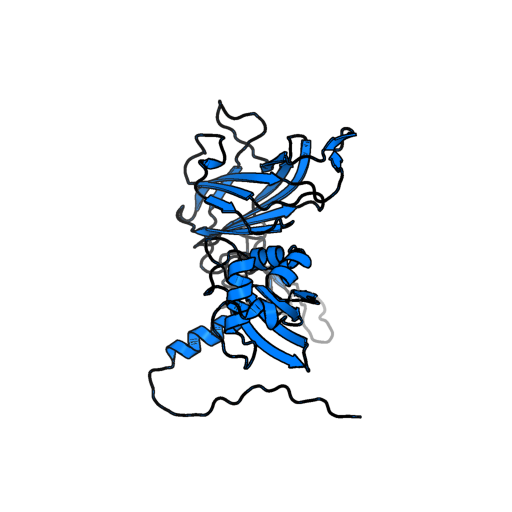1.00 95.44 242 ILE A N 1
ATOM 1835 C CA . ILE A 1 242 ? -14.864 -6.634 14.230 1.00 95.44 242 ILE A CA 1
ATOM 1836 C C . ILE A 1 242 ? -13.955 -6.010 13.166 1.00 95.44 242 ILE A C 1
ATOM 1838 O O . ILE A 1 242 ? -14.442 -5.472 12.172 1.00 95.44 242 ILE A O 1
ATOM 1842 N N . LEU A 1 243 ? -12.635 -6.104 13.344 1.00 96.94 243 LEU A N 1
ATOM 1843 C CA . LEU A 1 243 ? -11.675 -5.511 12.413 1.00 96.94 243 LEU A CA 1
ATOM 1844 C C . LEU A 1 243 ? -11.712 -6.198 11.040 1.00 96.94 243 LEU A C 1
ATOM 1846 O O . LEU A 1 243 ? -11.588 -5.525 10.020 1.00 96.94 243 LEU A O 1
ATOM 1850 N N . SER A 1 244 ? -11.913 -7.517 10.993 1.00 96.69 244 SER A N 1
ATOM 1851 C CA . SER A 1 244 ? -12.023 -8.275 9.742 1.00 96.69 244 SER A CA 1
ATOM 1852 C C . SER A 1 244 ? -13.231 -7.836 8.916 1.00 96.69 244 SER A C 1
ATOM 1854 O O . SER A 1 244 ? -13.091 -7.573 7.719 1.00 96.69 244 SER A O 1
ATOM 1856 N N . GLU A 1 245 ? -14.400 -7.718 9.551 1.00 96.06 245 GLU A N 1
ATOM 1857 C CA . GLU A 1 245 ? -15.631 -7.284 8.890 1.00 96.06 245 GLU A CA 1
ATOM 1858 C C . GLU A 1 245 ? -15.548 -5.815 8.458 1.00 96.06 245 GLU A C 1
ATOM 1860 O O . GLU A 1 245 ? -15.759 -5.509 7.283 1.00 96.06 245 GLU A O 1
ATOM 1865 N N . MET A 1 246 ? -15.162 -4.923 9.376 1.00 96.81 246 MET A N 1
ATOM 1866 C CA . MET A 1 246 ? -15.081 -3.481 9.132 1.00 96.81 246 MET A CA 1
ATOM 1867 C C . MET A 1 246 ? -14.099 -3.133 8.008 1.00 96.81 246 MET A C 1
ATOM 1869 O O . MET A 1 246 ? -14.407 -2.312 7.146 1.00 96.81 246 MET A O 1
ATOM 1873 N N . LEU A 1 247 ? -12.928 -3.774 7.982 1.00 97.00 247 LEU A N 1
ATOM 1874 C CA . LEU A 1 247 ? -11.876 -3.480 7.004 1.00 97.00 247 LEU A CA 1
ATOM 1875 C C . LEU A 1 247 ? -12.001 -4.310 5.718 1.00 97.00 247 LEU A C 1
ATOM 1877 O O . LEU A 1 247 ? -11.226 -4.095 4.784 1.00 97.00 247 LEU A O 1
ATOM 1881 N N . ASN A 1 248 ? -12.955 -5.250 5.654 1.00 96.50 248 ASN A N 1
ATOM 1882 C CA . ASN A 1 248 ? -13.055 -6.262 4.598 1.00 96.50 248 ASN A CA 1
ATOM 1883 C C . ASN A 1 248 ? -11.710 -6.989 4.367 1.00 96.50 248 ASN A C 1
ATOM 1885 O O . ASN A 1 248 ? -11.267 -7.187 3.232 1.00 96.50 248 ASN A O 1
ATOM 1889 N N . HIS A 1 249 ? -11.040 -7.364 5.461 1.00 96.00 249 HIS A N 1
ATOM 1890 C CA . HIS A 1 249 ? -9.731 -8.024 5.453 1.00 96.00 249 HIS A CA 1
ATOM 1891 C C . HIS A 1 249 ? -9.833 -9.415 6.090 1.00 96.00 249 HIS A C 1
ATOM 1893 O O . HIS A 1 249 ? -10.551 -9.557 7.080 1.00 96.00 249 HIS A O 1
ATOM 1899 N N . PRO A 1 250 ? -9.170 -10.465 5.567 1.00 97.00 250 PRO A N 1
ATOM 1900 C CA . PRO A 1 250 ? -9.317 -11.817 6.103 1.00 97.00 250 PRO A CA 1
ATOM 1901 C C . PRO A 1 250 ? -8.924 -11.920 7.580 1.00 97.00 250 PRO A C 1
ATOM 1903 O O . PRO A 1 250 ? -7.877 -11.412 7.982 1.00 97.00 250 PRO A O 1
ATOM 1906 N N . ARG A 1 251 ? -9.740 -12.630 8.370 1.00 97.12 251 ARG A N 1
ATOM 1907 C CA . ARG A 1 251 ? -9.534 -12.854 9.812 1.00 97.12 251 ARG A CA 1
ATOM 1908 C C . ARG A 1 251 ? -8.126 -13.374 10.115 1.00 97.12 251 ARG A C 1
ATOM 1910 O O . ARG A 1 251 ? -7.480 -12.912 11.043 1.00 97.12 251 ARG A O 1
ATOM 1917 N N . GLU A 1 252 ? -7.636 -14.319 9.314 1.00 95.19 252 GLU A N 1
ATOM 1918 C CA . GLU A 1 252 ? -6.312 -14.937 9.455 1.00 95.19 252 GLU A CA 1
ATOM 1919 C C . GLU A 1 252 ? -5.134 -13.984 9.204 1.00 95.19 252 GLU A C 1
ATOM 1921 O O . GLU A 1 252 ? -3.996 -14.319 9.527 1.00 95.19 252 GLU A O 1
ATOM 1926 N N . ALA A 1 253 ? -5.397 -12.815 8.621 1.00 95.56 253 ALA A N 1
ATOM 1927 C CA . ALA A 1 253 ? -4.409 -11.785 8.344 1.00 95.56 253 ALA A CA 1
ATOM 1928 C C . ALA A 1 253 ? -4.461 -10.630 9.359 1.00 95.56 253 ALA A C 1
ATOM 1930 O O . ALA A 1 253 ? -3.836 -9.594 9.135 1.00 95.56 253 ALA A O 1
ATOM 1931 N N . ILE A 1 254 ? -5.189 -10.800 10.464 1.00 96.25 254 ILE A N 1
ATOM 1932 C CA . ILE A 1 254 ? -5.241 -9.871 11.594 1.00 96.25 254 ILE A CA 1
ATOM 1933 C C . ILE A 1 254 ? -4.780 -10.631 12.835 1.00 96.25 254 ILE A C 1
ATOM 1935 O O . ILE A 1 254 ? -5.324 -11.681 13.175 1.00 96.25 254 ILE A O 1
ATOM 1939 N N . VAL A 1 255 ? -3.765 -10.107 13.516 1.00 95.19 255 VAL A N 1
ATOM 1940 C CA . VAL A 1 255 ? -3.152 -10.745 14.684 1.00 95.19 255 VAL A CA 1
ATOM 1941 C C . VAL A 1 255 ? -3.160 -9.771 15.846 1.00 95.19 255 VAL A C 1
ATOM 1943 O O . VAL A 1 255 ? -2.530 -8.722 15.785 1.00 95.19 255 VAL A O 1
ATOM 1946 N N . VAL A 1 256 ? -3.846 -10.119 16.930 1.00 95.88 256 VAL A N 1
ATOM 1947 C CA . VAL A 1 256 ? -3.766 -9.353 18.177 1.00 95.88 256 VAL A CA 1
ATOM 1948 C C . VAL A 1 256 ? -2.510 -9.801 18.917 1.00 95.88 256 VAL A C 1
ATOM 1950 O O . VAL A 1 256 ? -2.401 -10.951 19.332 1.00 95.88 256 VAL A O 1
ATOM 1953 N N . ILE A 1 257 ? -1.531 -8.906 19.023 1.00 94.81 257 ILE A N 1
ATOM 1954 C CA . ILE A 1 257 ? -0.238 -9.166 19.671 1.00 94.81 257 ILE A CA 1
ATOM 1955 C C . ILE A 1 257 ? -0.384 -9.071 21.191 1.00 94.81 257 ILE A C 1
ATOM 1957 O O . ILE A 1 257 ? 0.199 -9.865 21.932 1.00 94.81 257 ILE A O 1
ATOM 1961 N N . SER A 1 258 ? -1.159 -8.089 21.647 1.00 95.88 258 SER A N 1
ATOM 1962 C CA . SER A 1 258 ? -1.525 -7.892 23.045 1.00 95.88 258 SER A CA 1
ATOM 1963 C C . SER A 1 258 ? -2.894 -7.234 23.138 1.00 95.88 258 SER A C 1
ATOM 1965 O O . SER A 1 258 ? -3.231 -6.403 22.295 1.00 95.88 258 SER A O 1
ATOM 1967 N N . LEU A 1 259 ? -3.648 -7.573 24.182 1.00 96.25 259 LEU A N 1
ATOM 1968 C CA . LEU A 1 259 ? -4.903 -6.931 24.555 1.00 96.25 259 LEU A CA 1
ATOM 1969 C C . LEU A 1 259 ? -4.986 -6.858 26.081 1.00 96.25 259 LEU A C 1
ATOM 1971 O O . LEU A 1 259 ? -5.026 -7.887 26.758 1.00 96.25 259 LEU A O 1
ATOM 1975 N N . ASP A 1 260 ? -5.041 -5.643 26.611 1.00 95.75 260 ASP A N 1
ATOM 1976 C CA . ASP A 1 260 ? -5.159 -5.361 28.038 1.00 95.75 260 ASP A CA 1
ATOM 1977 C C . ASP A 1 260 ? -6.350 -4.432 28.306 1.00 95.75 260 ASP A C 1
ATOM 1979 O O . ASP A 1 260 ? -6.763 -3.648 27.453 1.00 95.75 260 ASP A O 1
ATOM 1983 N N . PHE A 1 261 ? -6.913 -4.516 29.515 1.00 94.56 261 PHE A N 1
ATOM 1984 C CA . PHE A 1 261 ? -8.041 -3.684 29.939 1.00 94.56 261 PHE A CA 1
ATOM 1985 C C . PHE A 1 261 ? -7.726 -2.905 31.213 1.00 94.56 261 PHE A C 1
ATOM 1987 O O . PHE A 1 261 ? -7.355 -3.478 32.243 1.00 94.56 261 PHE A O 1
ATOM 1994 N N . TYR A 1 262 ? -7.990 -1.600 31.173 1.00 94.75 262 TYR A N 1
ATOM 1995 C CA . TYR A 1 262 ? -7.876 -0.682 32.303 1.00 94.75 262 TYR A CA 1
ATOM 1996 C C . TYR A 1 262 ? -9.256 -0.124 32.665 1.00 94.75 262 TYR A C 1
ATOM 1998 O O . TYR A 1 262 ? -9.615 1.012 32.356 1.00 94.75 262 TYR A O 1
ATOM 2006 N N . GLY A 1 263 ? -10.054 -0.950 33.344 1.00 92.38 263 GLY A N 1
ATOM 2007 C CA . GLY A 1 263 ? -11.463 -0.651 33.597 1.00 92.38 263 GLY A CA 1
ATOM 2008 C C . GLY A 1 263 ? -12.305 -0.990 32.370 1.00 92.38 263 GLY A C 1
ATOM 2009 O O . GLY A 1 263 ? -12.420 -2.162 32.033 1.00 92.38 263 GLY A O 1
ATOM 2010 N N . GLU A 1 264 ? -12.895 0.023 31.737 1.00 92.69 264 GLU A N 1
ATOM 2011 C CA . GLU A 1 264 ? -13.702 -0.119 30.510 1.00 92.69 264 GLU A CA 1
ATOM 2012 C C . GLU A 1 264 ? -12.894 0.181 29.238 1.00 92.69 264 GLU A C 1
ATOM 2014 O O . GLU A 1 264 ? -13.376 -0.048 28.138 1.00 92.69 264 GLU A O 1
ATOM 2019 N N . ILE A 1 265 ? -11.665 0.682 29.384 1.00 95.00 265 ILE A N 1
ATOM 2020 C CA . ILE A 1 265 ? -10.788 1.020 28.263 1.00 95.00 265 ILE A CA 1
ATOM 2021 C C . ILE A 1 265 ? -9.977 -0.222 27.894 1.00 95.00 265 ILE A C 1
ATOM 2023 O O . ILE A 1 265 ? -9.269 -0.767 28.745 1.00 95.00 265 ILE A O 1
ATOM 2027 N N . GLY A 1 266 ? -10.099 -0.657 26.644 1.00 95.31 266 GLY A N 1
ATOM 2028 C CA . GLY A 1 266 ? -9.242 -1.651 26.013 1.00 95.31 266 GLY A CA 1
ATOM 2029 C C . GLY A 1 266 ? -8.057 -0.985 25.320 1.00 95.31 266 GLY A C 1
ATOM 2030 O O . GLY A 1 266 ? -8.210 0.036 24.650 1.00 95.31 266 GLY A O 1
ATOM 2031 N N . GLU A 1 267 ? -6.879 -1.572 25.480 1.00 97.38 267 GLU A N 1
ATOM 2032 C CA . GLU A 1 267 ? -5.668 -1.229 24.740 1.00 97.38 267 GLU A CA 1
ATOM 2033 C C . GLU A 1 267 ? -5.165 -2.486 24.033 1.00 97.38 267 GLU A C 1
ATOM 2035 O O . GLU A 1 267 ? -4.951 -3.520 24.668 1.00 97.38 267 GLU A O 1
ATOM 2040 N N . ALA A 1 268 ? -4.991 -2.409 22.716 1.00 97.25 268 ALA A N 1
ATOM 2041 C CA . ALA A 1 268 ? -4.533 -3.518 21.898 1.00 97.25 268 ALA A CA 1
ATOM 2042 C C . ALA A 1 268 ? -3.395 -3.097 20.973 1.00 97.25 268 ALA A C 1
ATOM 2044 O O . ALA A 1 268 ? -3.395 -1.986 20.453 1.00 97.25 268 ALA A O 1
ATOM 2045 N N . VAL A 1 269 ? -2.473 -4.020 20.714 1.00 96.88 269 VAL A N 1
ATOM 2046 C CA . VAL A 1 269 ? -1.529 -3.909 19.599 1.00 96.88 269 VAL A CA 1
ATOM 2047 C C . VAL A 1 269 ? -1.959 -4.928 18.559 1.00 96.88 269 VAL A C 1
ATOM 2049 O O . VAL A 1 269 ? -1.961 -6.132 18.832 1.00 96.88 269 VAL A O 1
ATOM 2052 N N . VAL A 1 270 ? -2.362 -4.457 17.383 1.00 97.00 270 VAL A N 1
ATOM 2053 C CA . VAL A 1 270 ? -2.923 -5.301 16.324 1.00 97.00 270 VAL A CA 1
ATOM 2054 C C . VAL A 1 270 ? -2.031 -5.256 15.097 1.00 97.00 270 VAL A C 1
ATOM 2056 O O . VAL A 1 270 ? -1.835 -4.203 14.500 1.00 97.00 270 VAL A O 1
ATOM 2059 N N . GLY A 1 271 ? -1.503 -6.413 14.716 1.00 95.75 271 GLY A N 1
ATOM 2060 C CA . GLY A 1 271 ? -0.755 -6.618 13.488 1.00 95.75 271 GLY A CA 1
ATOM 2061 C C . GLY A 1 271 ? -1.654 -6.949 12.300 1.00 95.75 271 GLY A C 1
ATOM 2062 O O . GLY A 1 271 ? -2.559 -7.778 12.399 1.00 95.75 271 GLY A O 1
ATOM 2063 N N . PHE A 1 272 ? -1.356 -6.346 11.154 1.00 95.06 272 PHE A N 1
ATOM 2064 C CA . PHE A 1 272 ? -2.003 -6.595 9.873 1.00 95.06 272 PHE A CA 1
ATOM 2065 C C . PHE A 1 272 ? -1.020 -7.254 8.916 1.00 95.06 272 PHE A C 1
ATOM 2067 O O . PHE A 1 272 ? 0.029 -6.698 8.579 1.00 95.06 272 PHE A O 1
ATOM 2074 N N . LEU A 1 273 ? -1.378 -8.449 8.456 1.00 93.44 273 LEU A N 1
ATOM 2075 C CA . LEU A 1 273 ? -0.604 -9.217 7.494 1.00 93.44 273 LEU A CA 1
ATOM 2076 C C . LEU A 1 273 ? -1.071 -8.940 6.074 1.00 93.44 273 LEU A C 1
ATOM 2078 O O . LEU A 1 273 ? -2.224 -8.575 5.830 1.00 93.44 273 LEU A O 1
ATOM 2082 N N . ARG A 1 274 ? -0.167 -9.177 5.122 1.00 91.88 274 ARG A N 1
ATOM 2083 C CA . ARG A 1 274 ? -0.503 -9.176 3.701 1.00 91.88 274 ARG A CA 1
ATOM 2084 C C . ARG A 1 274 ? -1.573 -1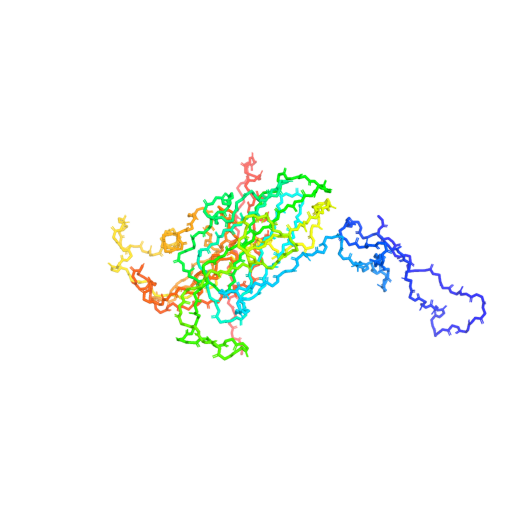0.235 3.436 1.00 91.88 274 ARG A C 1
ATOM 2086 O O . ARG A 1 274 ? -1.379 -11.404 3.763 1.00 91.88 274 ARG A O 1
ATOM 2093 N N . ALA A 1 275 ? -2.641 -9.854 2.742 1.00 93.81 275 ALA A N 1
ATOM 2094 C CA . ALA A 1 275 ? -3.617 -10.796 2.203 1.00 93.81 275 ALA A CA 1
ATOM 2095 C C . ALA A 1 275 ? -4.220 -10.267 0.904 1.00 93.81 275 ALA A C 1
ATOM 2097 O O . ALA A 1 275 ? -4.296 -9.062 0.693 1.00 93.81 275 ALA A O 1
ATOM 2098 N N . ASN A 1 276 ? -4.636 -11.171 0.011 1.00 94.75 276 ASN A N 1
ATOM 2099 C CA . ASN A 1 276 ? -5.264 -10.816 -1.270 1.00 94.75 276 ASN A CA 1
ATOM 2100 C C . ASN A 1 276 ? -4.476 -9.765 -2.083 1.00 94.75 276 ASN A C 1
ATOM 2102 O O . ASN A 1 276 ? -5.068 -8.904 -2.725 1.00 94.75 276 ASN A O 1
ATOM 2106 N N . ASN A 1 277 ? -3.139 -9.840 -2.055 1.00 95.06 277 ASN A N 1
ATOM 2107 C CA . ASN A 1 277 ? -2.213 -8.894 -2.698 1.00 95.06 277 ASN A CA 1
ATOM 2108 C C . ASN A 1 277 ? -2.276 -7.443 -2.178 1.00 95.06 277 ASN A C 1
ATOM 2110 O O . ASN A 1 277 ? -1.702 -6.557 -2.803 1.00 95.06 277 ASN A O 1
ATOM 2114 N N . VAL A 1 278 ? -2.908 -7.203 -1.029 1.00 95.75 278 VAL A N 1
ATOM 2115 C CA . VAL A 1 278 ? -2.894 -5.922 -0.310 1.00 95.75 278 VAL A CA 1
ATOM 2116 C C . VAL A 1 278 ? -1.922 -6.029 0.865 1.00 95.75 278 VAL A C 1
ATOM 2118 O O . VAL A 1 278 ? -1.939 -7.026 1.594 1.00 95.75 278 VAL A O 1
ATOM 2121 N N . ALA A 1 279 ? -1.042 -5.041 1.023 1.00 94.62 279 ALA A N 1
ATOM 2122 C CA . ALA A 1 279 ? -0.074 -5.005 2.117 1.00 94.62 279 ALA A CA 1
ATOM 2123 C C . ALA A 1 279 ? -0.735 -4.680 3.467 1.00 94.62 279 ALA A C 1
ATOM 2125 O O . ALA A 1 279 ? -1.762 -4.000 3.519 1.00 94.62 279 ALA A O 1
ATOM 2126 N N . GLY A 1 280 ? -0.112 -5.119 4.566 1.00 93.56 280 GLY A N 1
ATOM 2127 C CA . GLY A 1 280 ? -0.576 -4.803 5.922 1.00 93.56 280 GLY A CA 1
ATOM 2128 C C . GLY A 1 280 ? -0.623 -3.296 6.181 1.00 93.56 280 GLY A C 1
ATOM 2129 O O . GLY A 1 280 ? -1.624 -2.789 6.685 1.00 93.56 280 GLY A O 1
ATOM 2130 N N . SER A 1 281 ? 0.414 -2.577 5.735 1.00 93.75 281 SER A N 1
ATOM 2131 C CA . SER A 1 281 ? 0.510 -1.105 5.701 1.00 93.75 281 SER A CA 1
ATOM 2132 C C . SER A 1 281 ? -0.746 -0.426 5.136 1.00 93.75 281 SER A C 1
ATOM 2134 O O . SER A 1 281 ? -1.248 0.551 5.690 1.00 93.75 281 SER A O 1
ATOM 2136 N N . THR A 1 282 ? -1.317 -0.980 4.064 1.00 96.00 282 THR A N 1
ATOM 2137 C CA . THR A 1 282 ? -2.530 -0.442 3.432 1.00 96.00 282 THR A CA 1
ATOM 2138 C C . THR A 1 282 ? -3.749 -0.636 4.311 1.00 96.00 282 THR A C 1
ATOM 2140 O O . THR A 1 282 ? -4.560 0.274 4.430 1.00 96.00 282 THR A O 1
ATOM 2143 N N . ILE A 1 283 ? -3.878 -1.798 4.950 1.00 97.38 283 ILE A N 1
ATOM 2144 C CA . ILE A 1 283 ? -4.995 -2.082 5.854 1.00 97.38 283 ILE A CA 1
ATOM 2145 C C . ILE A 1 283 ? -4.934 -1.189 7.093 1.00 97.38 283 ILE A C 1
ATOM 2147 O O . ILE A 1 283 ? -5.966 -0.663 7.506 1.00 97.38 283 ILE A O 1
ATOM 2151 N N . ALA A 1 284 ? -3.739 -0.920 7.627 1.00 96.12 284 ALA A N 1
ATOM 2152 C CA . ALA A 1 284 ? -3.589 0.097 8.663 1.00 96.12 284 ALA A CA 1
ATOM 2153 C C . ALA A 1 284 ? -3.996 1.483 8.159 1.00 96.12 284 ALA A C 1
ATOM 2155 O O . ALA A 1 284 ? -4.751 2.161 8.843 1.00 96.12 284 ALA A O 1
ATOM 2156 N N . ASN A 1 285 ? -3.598 1.895 6.951 1.00 96.00 285 ASN A N 1
ATOM 2157 C CA . ASN A 1 285 ? -4.055 3.171 6.389 1.00 96.00 285 ASN A CA 1
ATOM 2158 C C . ASN A 1 285 ? -5.584 3.229 6.237 1.00 96.00 285 ASN A C 1
ATOM 2160 O O . ASN A 1 285 ? -6.172 4.282 6.489 1.00 96.00 285 ASN A O 1
ATOM 2164 N N . VAL A 1 286 ? -6.235 2.119 5.863 1.00 97.56 286 VAL A N 1
ATOM 2165 C CA . VAL A 1 286 ? -7.705 2.012 5.817 1.00 97.56 286 VAL A CA 1
ATOM 2166 C C . VAL A 1 286 ? -8.287 2.216 7.215 1.00 97.56 286 VAL A C 1
ATOM 2168 O O . VAL A 1 286 ? -9.175 3.050 7.376 1.00 97.56 286 VAL A O 1
ATOM 2171 N N . LEU A 1 287 ? -7.752 1.533 8.231 1.00 97.56 287 LEU A N 1
ATOM 2172 C CA . LEU A 1 287 ? -8.172 1.680 9.628 1.00 97.56 287 LEU A CA 1
ATOM 2173 C C . LEU A 1 287 ? -7.998 3.124 10.130 1.00 97.56 287 LEU A C 1
ATOM 2175 O O . LEU A 1 287 ? -8.931 3.699 10.677 1.00 97.56 287 LEU A O 1
ATOM 2179 N N . MET A 1 288 ? -6.840 3.740 9.877 1.00 96.44 288 MET A N 1
ATOM 2180 C CA . MET A 1 288 ? -6.537 5.128 10.254 1.00 96.44 288 MET A CA 1
ATOM 2181 C C . MET A 1 288 ? -7.423 6.158 9.539 1.00 96.44 288 MET A C 1
ATOM 2183 O O . MET A 1 288 ? -7.597 7.267 10.039 1.00 96.44 288 MET A O 1
ATOM 2187 N N . SER A 1 289 ? -7.955 5.810 8.364 1.00 95.75 289 SER A N 1
ATOM 2188 C CA . SER A 1 289 ? -8.850 6.666 7.570 1.00 95.75 289 SER A CA 1
ATOM 2189 C C . SER A 1 289 ? -10.333 6.368 7.825 1.00 95.75 289 SER A C 1
ATOM 2191 O O . SER A 1 289 ? -11.196 6.988 7.206 1.00 95.75 289 SER A O 1
ATOM 2193 N N . THR A 1 290 ? -10.641 5.404 8.698 1.00 96.62 290 THR A N 1
ATOM 2194 C CA . THR A 1 290 ? -12.014 5.025 9.042 1.00 96.62 290 THR A CA 1
ATOM 2195 C C . THR A 1 290 ? -12.627 6.087 9.956 1.00 96.62 290 THR A C 1
ATOM 2197 O O . THR A 1 290 ? -12.000 6.541 10.911 1.00 96.62 290 THR A O 1
ATOM 2200 N N . GLU A 1 291 ? -13.855 6.510 9.656 1.00 96.12 291 GLU A N 1
ATOM 2201 C CA . GLU A 1 291 ? -14.561 7.521 10.449 1.00 96.12 291 GLU A CA 1
ATOM 2202 C C . GLU A 1 291 ? -15.015 6.949 11.802 1.00 96.12 291 GLU A C 1
ATOM 2204 O O . GLU A 1 291 ? -15.416 5.789 11.889 1.00 96.12 291 GLU A O 1
ATOM 2209 N N . GLU A 1 292 ? -15.015 7.776 12.853 1.00 96.50 292 GLU A N 1
ATOM 2210 C CA . GLU A 1 292 ? -15.407 7.379 14.219 1.00 96.50 292 GLU A CA 1
ATOM 2211 C C . GLU A 1 292 ? -16.806 6.737 14.277 1.00 96.50 292 GLU A C 1
ATOM 2213 O O . GLU A 1 292 ? -16.986 5.715 14.932 1.00 96.50 292 GLU A O 1
ATOM 2218 N N . GLU A 1 293 ? -17.774 7.256 13.510 1.00 96.31 293 GLU A N 1
ATOM 2219 C CA . GLU A 1 293 ? -19.132 6.689 13.417 1.00 96.31 293 GLU A CA 1
ATOM 2220 C C . GLU A 1 293 ? -19.118 5.232 12.926 1.00 96.31 293 GLU A C 1
ATOM 2222 O O . GLU A 1 293 ? -19.904 4.410 13.395 1.00 96.31 293 GLU A O 1
ATOM 2227 N N . THR A 1 294 ? -18.177 4.876 12.042 1.00 95.94 294 THR A N 1
ATOM 2228 C CA . THR A 1 294 ? -18.032 3.487 11.585 1.00 95.94 294 THR A CA 1
ATOM 2229 C C . THR A 1 294 ? -17.593 2.591 12.743 1.00 95.94 294 THR A C 1
ATOM 2231 O O . THR A 1 294 ? -18.177 1.530 12.936 1.00 95.94 294 THR A O 1
ATOM 2234 N N . PHE A 1 295 ? -16.633 3.015 13.569 1.00 96.44 295 PHE A N 1
ATOM 2235 C CA . PHE A 1 295 ? -16.246 2.253 14.761 1.00 96.44 295 PHE A CA 1
ATOM 2236 C C . PHE A 1 295 ? -17.424 2.068 15.727 1.00 96.44 295 PHE A C 1
ATOM 2238 O O . PHE A 1 295 ? -17.662 0.954 16.204 1.00 96.44 295 PHE A O 1
ATOM 2245 N N . GLU A 1 296 ? -18.210 3.123 15.962 1.00 95.06 296 GLU A N 1
ATOM 2246 C CA . GLU A 1 296 ? -19.384 3.064 16.839 1.00 95.06 296 GLU A CA 1
ATOM 2247 C C . GLU A 1 296 ? -20.465 2.104 16.318 1.00 95.06 296 GLU A C 1
ATOM 2249 O O . GLU A 1 296 ? -21.168 1.464 17.114 1.00 95.06 296 GLU A O 1
ATOM 2254 N N . ASP A 1 297 ? -20.617 1.994 14.997 1.00 93.69 297 ASP A N 1
ATOM 2255 C CA . ASP A 1 297 ? -21.514 1.036 14.345 1.00 93.69 297 ASP A CA 1
ATOM 2256 C C . ASP A 1 297 ? -21.076 -0.415 14.579 1.00 93.69 297 ASP A C 1
ATOM 2258 O O . ASP A 1 297 ? -21.931 -1.287 14.759 1.00 93.69 297 ASP A O 1
ATOM 2262 N N . TYR A 1 298 ? -19.767 -0.656 14.688 1.00 94.25 298 TYR A N 1
ATOM 2263 C CA . TYR A 1 298 ? -19.184 -1.949 15.060 1.00 94.25 298 TYR A CA 1
ATOM 2264 C C . TYR A 1 298 ? -19.007 -2.145 16.577 1.00 94.25 298 TYR A C 1
ATOM 2266 O O . TYR A 1 298 ? -18.484 -3.167 17.018 1.00 94.25 298 TYR A O 1
ATOM 2274 N N . GLY A 1 299 ? -19.485 -1.207 17.400 1.00 94.19 299 GLY A N 1
ATOM 2275 C CA . GLY A 1 299 ? -19.454 -1.327 18.857 1.00 94.19 299 GLY A CA 1
ATOM 2276 C C . GLY A 1 299 ? -18.106 -0.986 19.497 1.00 94.19 299 GLY A C 1
ATOM 2277 O O . GLY A 1 299 ? -17.825 -1.469 20.591 1.00 94.19 299 GLY A O 1
ATOM 2278 N N . LEU A 1 300 ? -17.287 -0.156 18.852 1.00 95.38 300 LEU A N 1
ATOM 2279 C CA . LEU A 1 300 ? -16.073 0.427 19.424 1.00 95.38 300 LEU A CA 1
ATOM 2280 C C . LEU A 1 300 ? -16.260 1.947 19.530 1.00 95.38 300 LEU A C 1
ATOM 2282 O O . LEU A 1 300 ? -16.488 2.606 18.523 1.00 95.38 300 LEU A O 1
ATOM 2286 N N . SER A 1 301 ? -16.179 2.518 20.729 1.00 96.31 301 SER A N 1
ATOM 2287 C CA . SER A 1 301 ? -16.249 3.972 20.939 1.00 96.31 301 SER A CA 1
ATOM 2288 C C . SER A 1 301 ? -14.932 4.527 21.475 1.00 96.31 301 SER A C 1
ATOM 2290 O O . SER A 1 301 ? -14.072 3.765 21.921 1.00 96.31 301 SER A O 1
ATOM 2292 N N . ASP A 1 302 ? -14.782 5.856 21.448 1.00 95.88 302 ASP A N 1
ATOM 2293 C CA . ASP A 1 302 ? -13.591 6.565 21.941 1.00 95.88 302 ASP A CA 1
ATOM 2294 C C . ASP A 1 302 ? -12.282 6.006 21.344 1.00 95.88 302 ASP A C 1
ATOM 2296 O O . ASP A 1 302 ? -11.280 5.822 22.042 1.00 95.88 302 ASP A O 1
ATOM 2300 N N . VAL A 1 303 ? -12.309 5.681 20.046 1.00 96.19 303 VAL A N 1
ATOM 2301 C CA . VAL A 1 303 ? -11.192 5.014 19.374 1.00 96.19 303 VAL A CA 1
ATOM 2302 C C . VAL A 1 303 ? -10.039 5.989 19.148 1.00 96.19 303 VAL A C 1
ATOM 2304 O O . VAL A 1 303 ? -10.201 7.060 18.566 1.00 96.19 303 VAL A O 1
ATOM 2307 N N . SER A 1 304 ? -8.845 5.587 19.571 1.00 97.19 304 SER A N 1
ATOM 2308 C CA . SER A 1 304 ? -7.585 6.268 19.286 1.00 97.19 304 SER A CA 1
ATOM 2309 C C . SER A 1 304 ? -6.615 5.284 18.654 1.00 97.19 304 SER A C 1
ATOM 2311 O O . SER A 1 304 ? -6.434 4.177 19.157 1.00 97.19 304 SER A O 1
ATOM 2313 N N . LEU A 1 305 ? -5.972 5.706 17.568 1.00 96.69 305 LEU A N 1
ATOM 2314 C CA . LEU A 1 305 ? -5.098 4.862 16.763 1.00 96.69 305 LEU A CA 1
ATOM 2315 C C . LEU A 1 305 ? -3.711 5.489 16.634 1.00 96.69 305 LEU A C 1
ATOM 2317 O O . LEU A 1 305 ? -3.588 6.691 16.382 1.00 96.69 305 LEU A O 1
ATOM 2321 N N . VAL A 1 306 ? -2.670 4.671 16.764 1.00 96.06 306 VAL A N 1
ATOM 2322 C CA . VAL A 1 306 ? -1.274 5.066 16.540 1.00 96.06 306 VAL A CA 1
ATOM 2323 C C . VAL A 1 306 ? -0.566 3.942 15.791 1.00 96.06 306 VAL A C 1
ATOM 2325 O O . VAL A 1 306 ? -0.699 2.780 16.155 1.00 96.06 306 VAL A O 1
ATOM 2328 N N . VAL A 1 307 ? 0.184 4.261 14.733 1.00 92.19 307 VAL A N 1
ATOM 2329 C CA . VAL A 1 307 ? 1.025 3.251 14.069 1.00 92.19 307 VAL A CA 1
ATOM 2330 C C . VAL A 1 307 ? 2.127 2.834 15.038 1.00 92.19 307 VAL A C 1
ATOM 2332 O O . VAL A 1 307 ? 2.830 3.687 15.577 1.00 92.19 307 VAL A O 1
ATOM 2335 N N . SER A 1 308 ? 2.240 1.532 15.269 1.00 89.12 308 SER A N 1
ATOM 2336 C CA . SER A 1 308 ? 3.176 0.949 16.219 1.00 89.12 308 SER A CA 1
ATOM 2337 C C . SER A 1 308 ? 4.534 0.718 15.555 1.00 89.12 308 SER A C 1
ATOM 2339 O O . SER A 1 308 ? 4.603 0.295 14.402 1.00 89.12 308 SER A O 1
ATOM 2341 N N . ASP A 1 309 ? 5.618 0.920 16.303 1.00 84.12 309 ASP A N 1
ATOM 2342 C CA . ASP A 1 309 ? 6.993 0.646 15.848 1.00 84.12 309 ASP A CA 1
ATOM 2343 C C . ASP A 1 309 ? 7.357 -0.855 15.932 1.00 84.12 309 ASP A C 1
ATOM 2345 O O . ASP A 1 309 ? 8.527 -1.232 15.836 1.00 84.12 309 ASP A O 1
ATOM 2349 N N . VAL A 1 310 ? 6.377 -1.732 16.180 1.00 82.88 310 VAL A N 1
ATOM 2350 C CA . VAL A 1 310 ? 6.598 -3.179 16.268 1.00 82.88 310 VAL A CA 1
ATOM 2351 C C . VAL A 1 310 ? 6.951 -3.731 14.890 1.00 82.88 310 VAL A C 1
ATOM 2353 O O . VAL A 1 310 ? 6.111 -3.777 13.991 1.00 82.88 310 VAL A O 1
ATOM 2356 N N . ASP A 1 311 ? 8.186 -4.214 14.759 1.00 82.06 311 ASP A N 1
ATOM 2357 C CA . ASP A 1 311 ? 8.622 -4.998 13.608 1.00 82.06 311 ASP A CA 1
ATOM 2358 C C . ASP A 1 311 ? 7.953 -6.380 13.653 1.00 82.06 311 ASP A C 1
ATOM 2360 O O . ASP A 1 311 ? 8.287 -7.259 14.458 1.00 82.06 311 ASP A O 1
ATOM 2364 N N . LEU A 1 312 ? 6.939 -6.549 12.809 1.00 82.44 312 LEU A N 1
ATOM 2365 C CA . LEU A 1 312 ? 6.199 -7.796 12.717 1.00 82.44 312 LEU A CA 1
ATOM 2366 C C . LEU A 1 312 ? 7.004 -8.910 12.050 1.00 82.44 312 LEU A C 1
ATOM 2368 O O . LEU A 1 312 ? 6.742 -10.075 12.348 1.00 82.44 312 LEU A O 1
ATOM 2372 N N . ASP A 1 313 ? 7.994 -8.600 11.215 1.00 78.31 313 ASP A N 1
ATOM 2373 C CA . ASP A 1 313 ? 8.822 -9.633 10.590 1.00 78.31 313 ASP A CA 1
ATOM 2374 C C . ASP A 1 313 ? 9.646 -10.363 11.658 1.00 78.31 313 ASP A C 1
ATOM 2376 O O . ASP A 1 313 ? 9.710 -11.599 11.672 1.00 78.31 313 ASP A O 1
ATOM 2380 N N . ASP A 1 314 ? 10.171 -9.613 12.631 1.00 77.62 314 ASP A N 1
ATOM 2381 C CA . ASP A 1 314 ? 10.815 -10.172 13.819 1.00 77.62 314 ASP A CA 1
ATOM 2382 C C . ASP A 1 314 ? 9.826 -11.005 14.650 1.00 77.62 314 ASP A C 1
ATOM 2384 O O . ASP A 1 314 ? 10.149 -12.118 15.079 1.00 77.62 314 ASP A O 1
ATOM 2388 N N . TYR A 1 315 ? 8.597 -10.513 14.849 1.00 78.44 315 TYR A N 1
ATOM 2389 C CA . TYR A 1 315 ? 7.566 -11.231 15.603 1.00 78.44 315 TYR A CA 1
ATOM 2390 C C . TYR A 1 315 ? 7.220 -12.589 14.964 1.00 78.44 315 TYR A C 1
ATOM 2392 O O . TYR A 1 315 ? 7.243 -13.623 15.643 1.00 78.44 315 TYR A O 1
ATOM 2400 N N . PHE A 1 316 ? 6.959 -12.632 13.653 1.00 71.31 316 PHE A N 1
ATOM 2401 C CA . PHE A 1 316 ? 6.609 -13.874 12.953 1.00 71.31 316 PHE A CA 1
ATOM 2402 C C . PHE A 1 316 ? 7.776 -14.841 12.817 1.00 71.31 316 PHE A C 1
ATOM 2404 O O . PHE A 1 316 ? 7.558 -16.055 12.888 1.00 71.31 316 PHE A O 1
ATOM 2411 N N . TYR A 1 317 ? 9.010 -14.345 12.716 1.00 68.00 317 TYR A N 1
ATOM 2412 C CA . TYR A 1 317 ? 10.193 -15.201 12.739 1.00 68.00 317 TYR A CA 1
ATOM 2413 C C . TYR A 1 317 ? 10.241 -16.078 14.008 1.00 68.00 317 TYR A C 1
ATOM 2415 O O . TYR A 1 317 ? 10.565 -17.272 13.952 1.00 68.00 317 TYR A O 1
ATOM 2423 N N . PHE A 1 318 ? 9.843 -15.535 15.163 1.00 59.12 318 PHE A N 1
ATOM 2424 C CA . PHE A 1 318 ? 9.751 -16.307 16.407 1.00 59.12 318 PHE A CA 1
ATOM 2425 C C . PHE A 1 318 ? 8.542 -17.252 16.452 1.00 59.12 318 PHE A C 1
ATOM 2427 O O . PHE A 1 318 ? 8.659 -18.370 16.966 1.00 59.12 318 PHE A O 1
ATOM 2434 N N . PHE A 1 319 ? 7.393 -16.855 15.903 1.00 56.41 319 PHE A N 1
ATOM 2435 C CA . PHE A 1 319 ? 6.200 -17.706 15.914 1.00 56.41 319 PHE A CA 1
ATOM 2436 C C . PHE A 1 319 ? 6.323 -18.916 14.982 1.00 56.41 319 PHE A C 1
ATOM 2438 O O . PHE A 1 319 ? 6.024 -20.036 15.413 1.00 56.41 319 PHE A O 1
ATOM 2445 N N . ASP A 1 320 ? 6.838 -18.741 13.763 1.00 51.28 320 ASP A N 1
ATOM 2446 C CA . ASP A 1 320 ? 6.993 -19.843 12.804 1.00 51.28 320 ASP A CA 1
ATOM 2447 C C . ASP A 1 320 ? 8.006 -20.886 13.317 1.00 51.28 320 ASP A C 1
ATOM 2449 O O . ASP A 1 320 ? 7.730 -22.091 13.372 1.00 51.28 320 ASP A O 1
ATOM 2453 N N . THR A 1 321 ? 9.135 -20.430 13.873 1.00 47.06 321 THR A N 1
ATOM 2454 C CA . THR A 1 321 ? 10.145 -21.330 14.460 1.00 47.06 321 THR A CA 1
ATOM 2455 C C . THR A 1 321 ? 9.634 -22.108 15.677 1.00 47.06 321 THR A C 1
ATOM 2457 O O . THR A 1 321 ? 10.035 -23.258 15.879 1.00 47.06 321 THR A O 1
ATOM 2460 N N . SER A 1 322 ? 8.714 -21.547 16.468 1.00 45.38 322 SER A N 1
ATOM 2461 C CA . SER A 1 322 ? 8.139 -22.232 17.635 1.00 45.38 322 SER A CA 1
ATOM 2462 C C . SER A 1 322 ? 7.205 -23.392 17.258 1.00 45.38 322 SER A C 1
ATOM 2464 O O . SER A 1 322 ? 7.188 -24.428 17.933 1.00 45.38 322 SER A O 1
ATOM 2466 N N . SER A 1 323 ? 6.490 -23.278 16.136 1.00 44.91 323 SER A N 1
ATOM 2467 C CA . SER A 1 323 ? 5.588 -24.323 15.645 1.00 44.91 323 SER A CA 1
ATOM 2468 C C . SER A 1 323 ? 6.349 -25.522 15.053 1.00 44.91 323 SER A C 1
ATOM 2470 O O . SER A 1 323 ? 5.946 -26.676 15.252 1.00 44.91 323 SER A O 1
ATOM 2472 N N . ALA A 1 324 ? 7.531 -25.281 14.471 1.00 43.31 324 ALA A N 1
ATOM 2473 C CA . ALA A 1 324 ? 8.449 -26.314 13.987 1.00 43.31 324 ALA A CA 1
ATOM 2474 C C . ALA A 1 324 ? 9.136 -27.131 15.108 1.00 43.31 324 ALA A C 1
ATOM 2476 O O . ALA A 1 324 ? 9.629 -28.234 14.855 1.00 43.31 324 ALA A O 1
ATOM 2477 N N . VAL A 1 325 ? 9.142 -26.646 16.358 1.00 46.38 325 VAL A N 1
ATOM 2478 C CA . VAL A 1 325 ? 9.774 -27.323 17.515 1.00 46.38 325 VAL A CA 1
ATOM 2479 C C . VAL A 1 325 ? 8.785 -28.216 18.298 1.00 46.38 325 VAL A C 1
ATOM 2481 O O . VAL A 1 325 ? 9.154 -28.897 19.255 1.00 46.38 325 VAL A O 1
ATOM 2484 N N . SER A 1 326 ? 7.533 -28.345 17.851 1.00 44.19 326 SER A N 1
ATOM 2485 C CA . SER A 1 326 ? 6.491 -29.124 18.544 1.00 44.19 326 SER A CA 1
ATOM 2486 C C . SER A 1 326 ? 6.416 -30.624 18.178 1.00 44.19 326 SER A C 1
ATOM 2488 O O . SER A 1 326 ? 5.336 -31.189 18.016 1.00 44.19 326 SER A O 1
ATOM 2490 N N . SER A 1 327 ? 7.554 -31.333 18.112 1.00 40.72 327 SER A N 1
ATOM 2491 C CA . SER A 1 327 ? 7.545 -32.817 18.068 1.00 40.72 327 SER A CA 1
ATOM 2492 C C . SER A 1 327 ? 8.473 -33.537 19.051 1.00 40.72 327 SER A C 1
ATOM 2494 O O . SER A 1 327 ? 8.499 -34.769 19.073 1.00 40.72 327 SER A O 1
ATOM 2496 N N . THR A 1 328 ? 9.152 -32.824 19.950 1.00 42.41 328 THR A N 1
ATOM 2497 C CA . THR A 1 328 ? 9.820 -33.457 21.097 1.00 42.41 328 THR A CA 1
ATOM 2498 C C . THR A 1 328 ? 9.166 -33.003 22.389 1.00 42.41 328 THR A C 1
ATOM 2500 O O . THR A 1 328 ? 9.318 -31.869 22.825 1.00 42.41 328 THR A O 1
ATOM 2503 N N . SER A 1 329 ? 8.397 -33.914 22.977 1.00 43.94 329 SER A N 1
ATOM 2504 C CA . SER A 1 329 ? 7.752 -33.783 24.274 1.00 43.94 329 SER A CA 1
ATOM 2505 C C . SER A 1 329 ? 8.778 -33.537 25.383 1.00 43.94 329 SER A C 1
ATOM 2507 O O . SER A 1 329 ? 9.319 -34.496 25.925 1.00 43.94 329 SER A O 1
ATOM 2509 N N . ASP A 1 330 ? 9.011 -32.284 25.750 1.00 42.59 330 ASP A N 1
ATOM 2510 C CA . ASP A 1 330 ? 9.502 -31.950 27.081 1.00 42.59 330 ASP A CA 1
ATOM 2511 C C . ASP A 1 330 ? 8.794 -30.689 27.577 1.00 42.59 330 ASP A C 1
ATOM 2513 O O . ASP A 1 330 ? 8.854 -29.612 26.990 1.00 42.59 330 ASP A O 1
ATOM 2517 N N . SER A 1 331 ? 8.042 -30.868 28.660 1.00 43.19 331 SER A N 1
ATOM 2518 C CA . SER A 1 331 ? 7.296 -29.822 29.339 1.00 43.19 331 SER A CA 1
ATOM 2519 C C . SER A 1 331 ? 8.261 -28.892 30.074 1.00 43.19 331 SER A C 1
ATOM 2521 O O . SER A 1 331 ? 8.660 -29.177 31.206 1.00 43.19 331 SER A O 1
ATOM 2523 N N . SER A 1 332 ? 8.609 -27.763 29.469 1.00 36.19 332 SER A N 1
ATOM 2524 C CA . SER A 1 332 ? 9.162 -26.620 30.194 1.00 36.19 332 SER A CA 1
ATOM 2525 C C . SER A 1 332 ? 8.246 -25.417 30.019 1.00 36.19 332 SER A C 1
ATOM 2527 O O . SER A 1 332 ? 7.923 -25.015 28.906 1.00 36.19 332 SER A O 1
ATOM 2529 N N . SER A 1 333 ? 7.805 -24.888 31.155 1.00 36.81 333 SER A N 1
ATOM 2530 C CA . SER A 1 333 ? 6.978 -23.698 31.323 1.00 36.81 333 SER A CA 1
ATOM 2531 C C . SER A 1 333 ? 7.502 -22.502 30.528 1.00 36.81 333 SER A C 1
ATOM 2533 O O . SER A 1 333 ? 8.618 -22.047 30.781 1.00 36.81 333 SER A O 1
ATOM 2535 N N . PHE A 1 334 ? 6.668 -21.958 29.643 1.00 33.41 334 PHE A N 1
ATOM 2536 C CA . PHE A 1 334 ? 6.837 -20.607 29.122 1.00 33.41 334 PHE A CA 1
ATOM 2537 C C . PHE A 1 334 ? 6.682 -19.610 30.276 1.00 33.41 334 PHE A C 1
ATOM 2539 O O . PHE A 1 334 ? 5.656 -19.568 30.957 1.00 33.41 334 PHE A O 1
ATOM 2546 N N . THR A 1 335 ? 7.727 -18.832 30.531 1.00 34.88 335 THR A N 1
ATOM 2547 C CA . THR A 1 335 ? 7.659 -17.637 31.369 1.00 34.88 335 THR A CA 1
ATOM 2548 C C . THR A 1 335 ? 7.050 -16.509 30.547 1.00 34.88 335 THR A C 1
ATOM 2550 O O . THR A 1 335 ? 7.658 -16.072 29.574 1.00 34.88 335 THR A O 1
ATOM 2553 N N . ASN A 1 336 ? 5.869 -16.042 30.958 1.00 30.95 336 ASN A N 1
ATOM 2554 C CA . ASN A 1 336 ? 5.297 -14.769 30.527 1.00 30.95 336 ASN A CA 1
ATOM 2555 C C . ASN A 1 336 ? 6.353 -13.664 30.667 1.00 30.95 336 ASN A C 1
ATOM 2557 O O . ASN A 1 336 ? 6.810 -13.400 31.782 1.00 30.95 336 ASN A O 1
ATOM 2561 N N . PHE A 1 337 ? 6.695 -12.993 29.567 1.00 34.94 337 PHE A N 1
ATOM 2562 C CA . PHE A 1 337 ? 7.291 -11.661 29.628 1.00 34.94 337 PHE A CA 1
ATOM 2563 C C . PHE A 1 337 ? 6.188 -10.691 30.050 1.00 34.94 337 PHE A C 1
ATOM 2565 O O . PHE A 1 337 ? 5.525 -10.063 29.236 1.00 34.94 337 PHE A O 1
ATOM 2572 N N . ARG A 1 338 ? 5.941 -10.642 31.359 1.00 30.22 338 ARG A N 1
ATOM 2573 C CA . ARG A 1 338 ? 5.157 -9.582 31.980 1.00 30.22 338 ARG A CA 1
ATOM 2574 C C . ARG A 1 338 ? 6.121 -8.434 32.252 1.00 30.22 338 ARG A C 1
ATOM 2576 O O . ARG A 1 338 ? 7.171 -8.653 32.853 1.00 30.22 338 ARG A O 1
ATOM 2583 N N . SER A 1 339 ? 5.772 -7.247 31.777 1.00 35.25 339 SER A N 1
ATOM 2584 C CA . SER A 1 339 ? 6.452 -5.995 32.083 1.00 35.25 339 SER A CA 1
ATOM 2585 C C . SER A 1 339 ? 6.587 -5.831 33.600 1.00 35.25 339 SER A C 1
ATOM 2587 O O . SER A 1 339 ? 5.599 -5.808 34.337 1.00 35.25 339 SER A O 1
ATOM 2589 N N . ASP A 1 340 ? 7.827 -5.755 34.084 1.00 32.84 340 ASP A N 1
ATOM 2590 C CA . ASP A 1 340 ? 8.087 -5.368 35.464 1.00 32.84 340 ASP A CA 1
ATOM 2591 C C . ASP A 1 340 ? 7.754 -3.882 35.620 1.00 32.84 340 ASP A C 1
ATOM 2593 O O . ASP A 1 340 ? 8.346 -2.997 35.000 1.00 32.84 340 ASP A O 1
ATOM 2597 N N . SER A 1 341 ? 6.767 -3.638 36.474 1.00 34.81 341 SER A N 1
ATOM 2598 C CA . SER A 1 341 ? 6.348 -2.338 36.971 1.00 34.81 341 SER A CA 1
ATOM 2599 C C . SER A 1 341 ? 7.526 -1.540 37.539 1.00 34.81 341 SER A C 1
ATOM 2601 O O . SER A 1 341 ? 8.188 -1.980 38.483 1.00 34.81 341 SER A O 1
ATOM 2603 N N . LEU A 1 342 ? 7.717 -0.320 37.038 1.00 35.06 342 LEU A N 1
ATOM 2604 C CA . LEU A 1 342 ? 8.449 0.737 37.730 1.00 35.06 342 LEU A CA 1
ATOM 2605 C C . LEU A 1 342 ? 7.632 1.189 38.949 1.00 35.06 342 LEU A C 1
ATOM 2607 O O . LEU A 1 342 ? 6.647 1.910 38.814 1.00 35.06 342 LEU A O 1
ATOM 2611 N N . SER A 1 343 ? 8.049 0.763 40.140 1.00 45.12 343 SER A N 1
ATOM 2612 C CA . SER A 1 343 ? 7.643 1.367 41.410 1.00 45.12 343 SER A CA 1
ATOM 2613 C C . SER A 1 343 ? 8.758 2.279 41.937 1.00 45.12 343 SER A C 1
ATOM 2615 O O . SER A 1 343 ? 9.842 1.791 42.251 1.00 45.12 343 SER A O 1
ATOM 2617 N N . ASP A 1 344 ? 8.437 3.569 42.037 1.00 48.62 344 ASP A N 1
ATOM 2618 C CA . ASP A 1 344 ? 8.947 4.621 42.931 1.00 48.62 344 ASP A CA 1
ATOM 2619 C C . ASP A 1 344 ? 10.464 4.842 43.133 1.00 48.62 344 ASP A C 1
ATOM 2621 O O . ASP A 1 344 ? 11.152 4.102 43.841 1.00 48.62 344 ASP A O 1
ATOM 2625 N N . SER A 1 345 ? 10.909 6.039 42.718 1.00 45.09 345 SER A N 1
ATOM 2626 C CA . SER A 1 345 ? 11.502 7.027 43.645 1.00 45.09 345 SER A CA 1
ATOM 2627 C C . SER A 1 345 ? 11.132 8.456 43.275 1.00 45.09 345 SER A C 1
ATOM 2629 O O . SER A 1 345 ? 11.134 8.735 42.055 1.00 45.09 345 SER A O 1
#

Sequence (345 aa):
NNVCLTGLCGVEGQTPDQNGCFFENNVNPCNDLDACTGTFESPDQCFGGTCNPGGLACPPQISNVLAGQYFAAGEVIITNDDSNFYVTWTSNSNWVSKEFHIYLDTNPPIRSAPGYFPFTFNLAHAVASAEFVIPNDIGCGAFAYFAVHFVAEPNAAEFCGENEDCTSSTETAWMEGDNAPDDWHQWGNYGDFTTCCCEGFSHVREFGAHTAVDITFVPDVTKALSTSLSNENFGEDELVDILSEMLNHPREAIVVISLDFYGEIGEAVVGFLRANNVAGSTIANVLMSTEEETFEDYGLSDVSLVVSDVDLDDYFYFFDTSSAVSSTSDSSSFTNFRSDSLSDS